Protein AF-A0A939YCA0-F1 (afdb_monomer_lite)

Foldseek 3Di:
DLDPDPVCEPVQADPVRQGLVLFDQDPVCLVVLCCQAAPFAWDADPAPVRTEFDADDCVVVVDSADGGGGGYLVQQLLLVLLVLQVVLCVPVPVSNVVSVVLVVVLSVLSSVCCRRHNHDPVSSCVNNVSSSVNSLVSLVSQLVVCPPPPCSVVSVVSSCVSNVSNVVVVVSHVCVVCVVVCCVPPVVVSVVVSVVVD

Structure (mmCIF, N/CA/C/O backbone):
data_AF-A0A939YCA0-F1
#
_entry.id   AF-A0A939YCA0-F1
#
loop_
_atom_site.group_PDB
_atom_site.id
_atom_site.type_symbol
_atom_site.label_atom_id
_atom_site.label_alt_id
_atom_site.label_comp_id
_atom_site.label_asym_id
_atom_site.label_entity_id
_atom_site.label_seq_id
_atom_site.pdbx_PDB_ins_code
_atom_site.Cartn_x
_atom_site.Cartn_y
_atom_site.Cartn_z
_atom_site.occupancy
_atom_site.B_iso_or_equiv
_atom_site.auth_seq_id
_atom_site.auth_comp_id
_atom_site.auth_asym_id
_atom_site.auth_atom_id
_atom_site.pdbx_PDB_model_num
ATOM 1 N N . VAL A 1 1 ? 11.805 -5.366 -40.279 1.00 58.19 1 VAL A N 1
ATOM 2 C CA . VAL A 1 1 ? 10.432 -4.974 -39.876 1.00 58.19 1 VAL A CA 1
ATOM 3 C C . VAL A 1 1 ? 10.263 -5.347 -38.407 1.00 58.19 1 VAL A C 1
ATOM 5 O O . VAL A 1 1 ? 10.667 -6.444 -38.053 1.00 58.19 1 VAL A O 1
ATOM 8 N N . ARG A 1 2 ? 9.803 -4.430 -37.540 1.00 62.88 2 ARG A N 1
ATOM 9 C CA . ARG A 1 2 ? 9.751 -4.631 -36.071 1.00 62.88 2 ARG A CA 1
ATOM 10 C C . ARG A 1 2 ? 8.576 -5.512 -35.609 1.00 62.88 2 ARG A C 1
ATOM 12 O O . ARG A 1 2 ? 8.641 -6.079 -34.526 1.00 62.88 2 ARG A O 1
ATOM 19 N N . PHE A 1 3 ? 7.539 -5.631 -36.437 1.00 63.47 3 PHE A N 1
ATOM 20 C CA . PHE A 1 3 ? 6.336 -6.432 -36.195 1.00 63.47 3 PHE A CA 1
ATOM 21 C C . PHE A 1 3 ? 6.156 -7.440 -37.339 1.00 63.47 3 PHE A C 1
ATOM 23 O O . PHE A 1 3 ? 6.446 -7.097 -38.486 1.00 63.47 3 PHE A O 1
ATOM 30 N N . GLY A 1 4 ? 5.715 -8.666 -37.039 1.00 71.62 4 GLY A N 1
ATOM 31 C CA . GLY A 1 4 ? 5.357 -9.656 -38.063 1.00 71.62 4 GLY A CA 1
ATOM 32 C C . GLY A 1 4 ? 4.007 -9.338 -38.713 1.00 71.62 4 GLY A C 1
ATOM 33 O O . GLY A 1 4 ? 3.807 -9.600 -39.896 1.00 71.62 4 GLY A O 1
ATOM 34 N N . SER A 1 5 ? 3.122 -8.694 -37.952 1.00 79.25 5 SER A N 1
ATOM 35 C CA . SER A 1 5 ? 1.790 -8.231 -38.333 1.00 79.25 5 SER A CA 1
ATOM 36 C C . SER A 1 5 ? 1.454 -6.897 -37.639 1.00 79.25 5 SER A C 1
ATOM 38 O O . SER A 1 5 ? 1.911 -6.668 -36.518 1.00 79.25 5 SER A O 1
ATOM 40 N N . PRO A 1 6 ? 0.620 -6.014 -38.227 1.00 73.62 6 PRO A N 1
ATOM 41 C CA . PRO A 1 6 ? 0.089 -4.831 -37.535 1.00 73.62 6 PRO A CA 1
ATOM 42 C C . PRO A 1 6 ? -0.668 -5.166 -36.240 1.00 73.62 6 PRO A C 1
ATOM 44 O O . PRO A 1 6 ? -0.749 -4.328 -35.346 1.00 73.62 6 PRO A O 1
ATOM 47 N N . PHE A 1 7 ? -1.194 -6.390 -36.126 1.00 75.81 7 PHE A N 1
ATOM 48 C CA . PHE A 1 7 ? -1.904 -6.875 -34.940 1.00 75.81 7 PHE A CA 1
ATOM 49 C C . PHE A 1 7 ? -0.970 -7.321 -33.799 1.00 75.81 7 PHE A C 1
ATOM 51 O O . PHE A 1 7 ? -1.426 -7.479 -32.672 1.00 75.81 7 PHE A O 1
ATOM 58 N N . ASP A 1 8 ? 0.334 -7.466 -34.053 1.00 70.94 8 ASP A N 1
ATOM 59 C CA . ASP A 1 8 ? 1.330 -7.830 -33.027 1.00 70.94 8 ASP A CA 1
ATOM 60 C C . ASP A 1 8 ? 1.692 -6.642 -32.119 1.00 70.94 8 ASP A C 1
ATOM 62 O O . ASP A 1 8 ? 2.360 -6.796 -31.084 1.00 70.94 8 ASP A O 1
ATOM 66 N N . PHE A 1 9 ? 1.286 -5.438 -32.532 1.00 71.75 9 PHE A N 1
ATOM 67 C CA . PHE A 1 9 ? 1.530 -4.193 -31.826 1.00 71.75 9 PHE A CA 1
ATOM 68 C C . PHE A 1 9 ? 0.734 -4.150 -30.519 1.00 71.75 9 PHE A C 1
ATOM 70 O O . PHE A 1 9 ? -0.492 -4.212 -30.517 1.00 71.75 9 PHE A O 1
ATOM 77 N N . GLY A 1 10 ? 1.438 -4.034 -29.393 1.00 65.38 10 GLY A N 1
ATOM 78 C CA . GLY A 1 10 ? 0.823 -3.924 -28.068 1.00 65.38 10 GLY A CA 1
ATOM 79 C C . GLY A 1 10 ? 0.392 -5.250 -27.432 1.00 65.38 10 GLY A C 1
ATOM 80 O O . GLY A 1 10 ? 0.210 -5.267 -26.221 1.00 65.38 10 GLY A O 1
ATOM 81 N N . ILE A 1 11 ? 0.298 -6.349 -28.195 1.00 65.31 11 ILE A N 1
ATOM 82 C CA . ILE A 1 11 ? 0.001 -7.699 -27.673 1.00 65.31 11 ILE A CA 1
ATOM 83 C C . ILE A 1 11 ? 1.288 -8.492 -27.429 1.00 65.31 11 ILE A C 1
ATOM 85 O O . ILE A 1 11 ? 1.504 -9.001 -26.336 1.00 65.31 11 ILE A O 1
ATOM 89 N N . THR A 1 12 ? 2.164 -8.583 -28.431 1.00 67.56 12 THR A N 1
ATOM 90 C CA . THR A 1 12 ? 3.425 -9.341 -28.328 1.00 67.56 12 THR A CA 1
ATOM 91 C C . THR A 1 12 ? 4.642 -8.432 -28.258 1.00 67.56 12 THR A C 1
ATOM 93 O O . THR A 1 12 ? 5.624 -8.762 -27.607 1.00 67.56 12 THR A O 1
ATOM 96 N N . ARG A 1 13 ? 4.603 -7.258 -28.898 1.00 67.12 13 ARG A N 1
ATOM 97 C CA . ARG A 1 13 ? 5.756 -6.352 -28.993 1.00 67.12 13 ARG A CA 1
ATOM 98 C C . ARG A 1 13 ? 5.359 -4.941 -28.574 1.00 67.12 13 ARG A C 1
ATOM 100 O O . ARG A 1 13 ? 4.421 -4.367 -29.129 1.00 67.12 13 ARG A O 1
ATOM 107 N N . GLN A 1 14 ? 6.095 -4.363 -27.628 1.00 67.00 14 GLN A N 1
ATOM 108 C CA . GLN A 1 14 ? 5.890 -2.986 -27.174 1.00 67.00 14 GLN A CA 1
ATOM 109 C C . GLN A 1 14 ? 6.801 -1.982 -27.903 1.00 67.00 14 GLN A C 1
ATOM 111 O O . GLN A 1 14 ? 7.853 -2.326 -28.453 1.00 67.00 14 GLN A O 1
ATOM 116 N N . LEU A 1 15 ? 6.425 -0.697 -27.847 1.00 65.94 15 LEU A N 1
ATOM 117 C CA . LEU A 1 15 ? 7.185 0.437 -28.402 1.00 65.94 15 LEU A CA 1
ATOM 118 C C . LEU A 1 15 ? 8.602 0.579 -27.821 1.00 65.94 15 LEU A C 1
ATOM 120 O O . LEU A 1 15 ? 9.466 1.163 -28.477 1.00 65.94 15 LEU A O 1
ATOM 124 N N . THR A 1 16 ? 8.863 -0.000 -26.652 1.00 59.31 16 THR A N 1
ATOM 125 C CA . THR A 1 16 ? 10.156 -0.011 -25.946 1.00 59.31 16 THR A CA 1
ATOM 126 C C . THR A 1 16 ? 11.091 -1.140 -26.395 1.00 59.31 16 THR A C 1
ATOM 128 O O . THR A 1 16 ? 12.237 -1.191 -25.973 1.00 59.31 16 THR A O 1
ATOM 131 N N . GLY A 1 17 ? 10.642 -2.035 -27.286 1.00 60.78 17 GLY A N 1
ATOM 132 C CA . GLY A 1 17 ? 11.433 -3.180 -27.767 1.00 60.78 17 GLY A CA 1
ATOM 133 C C . GLY A 1 17 ? 11.263 -4.431 -26.911 1.00 60.78 17 GLY A 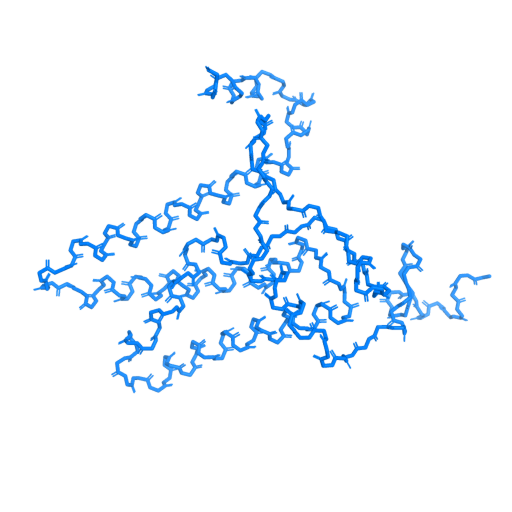C 1
ATOM 134 O O . GLY A 1 17 ? 11.806 -5.476 -27.257 1.00 60.78 17 GLY A O 1
ATOM 135 N N . TYR A 1 18 ? 10.460 -4.322 -25.855 1.00 68.50 18 TYR A N 1
ATOM 136 C CA . TYR A 1 18 ? 10.044 -5.411 -24.992 1.00 68.50 18 TYR A CA 1
ATOM 137 C C . TYR A 1 18 ? 9.122 -6.391 -25.731 1.00 68.50 18 TYR A C 1
ATOM 139 O O . TYR A 1 18 ? 8.103 -5.994 -26.308 1.00 68.50 18 TYR A O 1
ATOM 147 N N . ASP A 1 19 ? 9.502 -7.665 -25.726 1.00 68.00 19 ASP A N 1
ATOM 148 C CA . ASP A 1 19 ? 8.732 -8.788 -26.261 1.00 68.00 19 ASP A CA 1
ATOM 149 C C . ASP A 1 19 ? 8.022 -9.569 -25.149 1.00 68.00 19 ASP A C 1
ATOM 151 O O . ASP A 1 19 ? 8.634 -10.332 -24.401 1.00 68.00 19 ASP A O 1
ATOM 155 N N . MET A 1 20 ? 6.707 -9.404 -25.067 1.00 67.38 20 MET A N 1
ATOM 156 C CA . MET A 1 20 ? 5.871 -10.080 -24.075 1.00 67.38 20 MET A CA 1
ATOM 157 C C . MET A 1 20 ? 5.756 -11.586 -24.327 1.00 67.38 20 MET A C 1
ATOM 159 O O . MET A 1 20 ? 5.370 -12.315 -23.421 1.00 67.38 20 MET A O 1
ATOM 163 N N . SER A 1 21 ? 6.149 -12.079 -25.506 1.00 68.56 21 SER A N 1
ATOM 164 C CA . SER A 1 21 ? 6.090 -13.509 -25.845 1.00 68.56 21 SER A CA 1
ATOM 165 C C . SER A 1 21 ? 7.032 -14.368 -24.991 1.00 68.56 21 SER A C 1
ATOM 167 O O . SER A 1 21 ? 6.808 -15.566 -24.847 1.00 68.56 21 SER A O 1
ATOM 169 N N . TYR A 1 22 ? 8.077 -13.765 -24.413 1.00 72.38 22 TYR A N 1
ATOM 170 C CA . TYR A 1 22 ? 8.984 -14.429 -23.468 1.00 72.38 22 TYR A CA 1
ATOM 171 C C . TYR A 1 22 ? 8.527 -14.308 -22.007 1.00 72.38 22 TYR A C 1
ATOM 173 O O . TYR A 1 22 ? 9.206 -14.800 -21.107 1.00 72.38 22 TYR A O 1
ATOM 181 N N . CYS A 1 23 ? 7.403 -13.635 -21.751 1.00 75.19 23 CYS A N 1
ATOM 182 C CA . CYS A 1 23 ? 6.846 -13.483 -20.416 1.00 75.19 23 CYS A CA 1
ATOM 183 C C . CYS A 1 23 ? 5.779 -14.550 -20.176 1.00 75.19 23 CYS A C 1
ATOM 185 O O . CYS A 1 23 ? 4.911 -14.792 -21.010 1.00 75.19 23 CYS A O 1
ATOM 187 N N . GLY A 1 24 ? 5.839 -15.188 -19.013 1.00 81.25 24 GLY A N 1
ATOM 188 C CA . GLY A 1 24 ? 4.940 -16.274 -18.660 1.00 81.25 24 GLY A CA 1
ATOM 189 C C . GLY A 1 24 ? 4.859 -16.468 -17.155 1.00 81.25 24 GLY A C 1
ATOM 190 O O . GLY A 1 24 ? 5.688 -15.957 -16.393 1.00 81.25 24 GLY A O 1
ATOM 191 N N . TYR A 1 25 ? 3.835 -17.207 -16.737 1.00 86.19 25 TYR A N 1
ATOM 192 C CA . TYR A 1 25 ? 3.650 -17.581 -15.344 1.00 86.19 25 TYR A CA 1
ATOM 193 C C . TYR A 1 25 ? 4.685 -18.620 -14.936 1.00 86.19 25 TYR A C 1
ATOM 195 O O . TYR A 1 25 ? 4.680 -19.751 -15.417 1.00 86.19 25 TYR A O 1
ATOM 203 N N . GLU A 1 26 ? 5.545 -18.240 -14.001 1.00 87.44 26 GLU A N 1
ATOM 204 C CA . GLU A 1 26 ? 6.577 -19.116 -13.465 1.00 87.44 26 GLU A CA 1
ATOM 205 C C . GLU A 1 26 ? 6.515 -19.076 -11.943 1.00 87.44 26 GLU A C 1
ATOM 207 O O . GLU A 1 26 ? 6.653 -18.022 -11.325 1.00 87.44 26 GLU A O 1
ATOM 212 N N . LEU A 1 27 ? 6.304 -20.233 -11.315 1.00 88.25 27 LEU A N 1
ATOM 213 C CA . LEU A 1 27 ? 6.038 -20.301 -9.876 1.00 88.25 27 LEU A CA 1
ATOM 214 C C . LEU A 1 27 ? 7.198 -19.753 -9.028 1.00 88.25 27 LEU A C 1
ATOM 216 O O . LEU A 1 27 ? 6.967 -19.171 -7.971 1.00 88.25 27 LEU A O 1
ATOM 220 N N . TYR A 1 28 ? 8.442 -19.877 -9.502 1.00 87.50 28 TYR A N 1
ATOM 221 C CA . TYR A 1 28 ? 9.613 -19.355 -8.791 1.00 87.50 28 TYR A CA 1
ATOM 222 C C . TYR A 1 28 ? 9.593 -17.822 -8.651 1.00 87.50 28 TYR A C 1
ATOM 224 O O . TYR A 1 28 ? 10.234 -17.282 -7.750 1.00 87.50 28 TYR A O 1
ATOM 232 N N . LYS A 1 29 ? 8.830 -17.119 -9.500 1.00 87.88 29 LYS A N 1
ATOM 233 C CA . LYS A 1 29 ? 8.642 -15.664 -9.442 1.00 87.88 29 LYS A CA 1
ATOM 234 C C . LYS A 1 29 ? 7.680 -15.221 -8.344 1.00 87.88 29 LYS A C 1
ATOM 236 O O . LYS A 1 29 ? 7.603 -14.030 -8.062 1.00 87.88 29 LYS A O 1
ATOM 241 N N . PHE A 1 30 ? 6.985 -16.151 -7.688 1.00 91.44 30 PHE A N 1
ATOM 242 C CA . PHE A 1 30 ? 6.013 -15.824 -6.649 1.00 91.44 30 PHE A CA 1
ATOM 243 C C . PHE A 1 30 ? 6.636 -15.056 -5.476 1.00 91.44 30 PHE A C 1
ATOM 245 O O . PHE A 1 30 ? 6.161 -13.980 -5.126 1.00 91.44 30 PHE A O 1
ATOM 252 N N . PHE A 1 31 ? 7.725 -15.558 -4.888 1.00 91.75 31 PHE A N 1
ATOM 253 C CA . PHE A 1 31 ? 8.374 -14.872 -3.765 1.00 91.75 31 PHE A CA 1
ATOM 254 C C . PHE A 1 31 ? 8.999 -13.522 -4.154 1.00 91.75 31 PHE A C 1
ATOM 256 O O . PHE A 1 31 ? 8.763 -12.555 -3.429 1.00 91.75 31 PHE A O 1
ATOM 263 N N . PRO A 1 32 ? 9.717 -13.400 -5.290 1.00 90.38 32 PRO A N 1
ATOM 264 C CA . PRO A 1 32 ? 10.138 -12.102 -5.817 1.00 90.38 32 PRO A CA 1
ATOM 265 C C . PRO A 1 32 ? 8.975 -11.122 -5.999 1.00 90.38 32 PRO A C 1
ATOM 267 O O . PRO A 1 32 ? 9.083 -9.971 -5.577 1.00 90.38 32 PRO A O 1
ATOM 270 N N . ALA A 1 33 ? 7.841 -11.579 -6.541 1.00 92.06 33 ALA A N 1
ATOM 271 C CA . ALA A 1 33 ? 6.644 -10.757 -6.678 1.00 92.06 33 ALA A CA 1
ATOM 272 C C . ALA A 1 33 ? 6.154 -10.262 -5.314 1.00 92.06 33 ALA A C 1
ATOM 274 O O . ALA A 1 33 ? 5.942 -9.066 -5.133 1.00 92.06 33 ALA A O 1
ATOM 275 N N . MET A 1 34 ? 6.039 -11.155 -4.326 1.00 95.12 34 MET A N 1
ATOM 276 C CA . MET A 1 34 ? 5.599 -10.770 -2.983 1.00 95.12 34 MET A CA 1
ATOM 277 C C . MET A 1 34 ? 6.559 -9.775 -2.326 1.00 95.12 34 MET A C 1
ATOM 279 O O . MET A 1 34 ? 6.125 -8.811 -1.697 1.00 95.12 34 MET A O 1
ATOM 283 N N . PHE A 1 35 ? 7.866 -9.965 -2.503 1.00 93.25 35 PHE A N 1
ATOM 284 C CA . PHE A 1 35 ? 8.858 -9.034 -1.988 1.00 93.25 35 PHE A CA 1
ATOM 285 C C . PHE A 1 35 ? 8.710 -7.653 -2.632 1.00 93.25 35 PHE A C 1
ATOM 287 O O . PHE A 1 35 ? 8.522 -6.666 -1.922 1.00 93.25 35 PHE A O 1
ATOM 294 N N . HIS A 1 36 ? 8.724 -7.579 -3.963 1.00 91.88 36 HIS A N 1
ATOM 295 C CA . HIS A 1 36 ? 8.719 -6.302 -4.670 1.00 91.88 36 HIS A CA 1
ATOM 296 C C . HIS A 1 36 ? 7.395 -5.539 -4.553 1.00 91.88 36 HIS A C 1
ATOM 298 O O . HIS A 1 36 ? 7.416 -4.312 -4.480 1.00 91.88 36 HIS A O 1
ATOM 304 N N . TYR A 1 37 ? 6.261 -6.241 -4.478 1.00 94.06 37 TYR A N 1
ATOM 305 C CA . TYR A 1 37 ? 4.946 -5.606 -4.383 1.00 94.06 37 TYR A CA 1
ATOM 306 C C . TYR A 1 37 ? 4.487 -5.294 -2.958 1.00 94.06 37 TYR A C 1
ATOM 308 O O . TYR A 1 37 ? 3.724 -4.350 -2.761 1.00 94.06 37 TYR A O 1
ATOM 316 N N . PHE A 1 38 ? 4.944 -6.034 -1.943 1.00 96.12 38 PHE A N 1
ATOM 317 C CA . PHE A 1 38 ? 4.474 -5.832 -0.567 1.00 96.12 38 PHE A CA 1
ATOM 318 C C . PHE A 1 38 ? 5.558 -5.322 0.376 1.00 96.12 38 PHE A C 1
ATOM 320 O O . PHE A 1 38 ? 5.256 -4.478 1.212 1.00 96.12 38 PHE A O 1
ATOM 327 N N . VAL A 1 39 ? 6.801 -5.789 0.252 1.00 95.44 39 VAL A N 1
ATOM 328 C CA . VAL A 1 39 ? 7.843 -5.594 1.279 1.00 95.44 39 VAL A CA 1
ATOM 329 C C . VAL A 1 39 ? 8.889 -4.548 0.889 1.00 95.44 39 VAL A C 1
ATOM 331 O O . VAL A 1 39 ? 9.457 -3.916 1.774 1.00 95.44 39 VAL A O 1
ATOM 334 N N . GLN A 1 40 ? 9.141 -4.351 -0.408 1.00 93.44 40 GLN A N 1
ATOM 335 C CA . GLN A 1 40 ? 10.189 -3.471 -0.935 1.00 93.44 40 GLN A CA 1
ATOM 336 C C . GLN A 1 40 ? 10.213 -2.106 -0.227 1.00 93.44 40 GLN A C 1
ATOM 338 O O . GLN A 1 40 ? 9.233 -1.376 -0.323 1.00 93.44 40 GLN A O 1
ATOM 343 N N . PRO A 1 41 ? 11.294 -1.713 0.458 1.00 93.50 41 PRO A N 1
ATOM 344 C CA . PRO A 1 41 ? 11.331 -0.432 1.159 1.00 93.50 41 PRO A CA 1
ATOM 345 C C . PRO A 1 41 ? 11.382 0.757 0.188 1.00 93.50 41 PRO A C 1
ATOM 347 O O . PRO A 1 41 ? 11.719 0.598 -0.990 1.00 93.50 41 PRO A O 1
ATOM 350 N N . PHE A 1 42 ? 11.084 1.957 0.687 1.00 92.81 42 PHE A N 1
ATOM 351 C CA . PHE A 1 42 ? 11.470 3.196 0.006 1.00 92.81 42 PHE A CA 1
ATOM 352 C C . PHE A 1 42 ? 12.991 3.373 -0.014 1.00 92.81 42 PHE A C 1
ATOM 354 O O . PHE A 1 42 ? 13.711 2.796 0.806 1.00 92.81 42 PHE A O 1
ATOM 361 N N . SER A 1 43 ? 13.462 4.213 -0.929 1.00 90.69 43 SER A N 1
ATOM 362 C CA . SER A 1 43 ? 14.814 4.748 -0.887 1.00 90.69 43 SER A CA 1
ATOM 363 C C . SER A 1 43 ? 14.837 5.979 0.012 1.00 90.69 43 SER A C 1
ATOM 365 O O . SER A 1 43 ? 13.933 6.815 -0.040 1.00 90.69 43 SER A O 1
ATOM 367 N N . PHE A 1 44 ? 15.876 6.084 0.839 1.00 89.06 44 PHE A N 1
ATOM 368 C CA . PHE A 1 44 ? 16.098 7.231 1.709 1.00 89.06 44 PHE A CA 1
ATOM 369 C C . PHE A 1 44 ? 17.381 7.944 1.300 1.00 89.06 44 PHE A C 1
ATOM 371 O O . PHE A 1 44 ? 18.422 7.314 1.111 1.00 89.06 44 PHE A O 1
ATOM 378 N N . SER A 1 45 ? 17.312 9.266 1.194 1.00 85.88 45 SER A N 1
ATOM 379 C CA . SER A 1 45 ? 18.443 10.128 0.858 1.00 85.88 45 SER A CA 1
ATOM 380 C C . SER A 1 45 ? 18.586 11.239 1.892 1.00 85.88 45 SER A C 1
ATOM 382 O O . SER A 1 45 ? 17.605 11.682 2.480 1.00 85.88 45 SER A O 1
ATOM 384 N N . GLY A 1 46 ? 19.810 11.730 2.094 1.00 84.19 46 GLY A N 1
ATOM 385 C CA . GLY A 1 46 ? 20.065 12.937 2.893 1.00 84.19 46 GLY A CA 1
ATOM 386 C C . GLY A 1 46 ? 19.702 14.238 2.168 1.00 84.19 46 GLY A C 1
ATOM 387 O O . GLY A 1 46 ? 19.897 15.318 2.716 1.00 84.19 46 GLY A O 1
ATOM 388 N N . ILE A 1 47 ? 19.212 14.142 0.931 1.00 81.81 47 ILE A N 1
ATOM 389 C CA . ILE A 1 47 ? 18.840 15.272 0.082 1.00 81.81 47 ILE A CA 1
ATOM 390 C C . ILE A 1 47 ? 17.315 15.298 -0.031 1.00 81.81 47 ILE A C 1
ATOM 392 O O . ILE A 1 47 ? 16.699 14.277 -0.340 1.00 81.81 47 ILE A O 1
ATOM 396 N N . PHE A 1 48 ? 16.717 16.465 0.214 1.00 81.12 48 PHE A N 1
ATOM 397 C CA . PHE A 1 48 ? 15.284 16.707 0.028 1.00 81.12 48 PHE A CA 1
ATOM 398 C C . PHE A 1 48 ? 14.848 16.279 -1.394 1.00 81.12 48 PHE A C 1
ATOM 400 O O . PHE A 1 48 ? 15.529 16.668 -2.348 1.00 81.12 48 PHE A O 1
ATOM 407 N N . PRO A 1 49 ? 13.768 15.481 -1.571 1.00 83.56 49 PRO A N 1
ATOM 408 C CA . PRO A 1 49 ? 12.652 15.210 -0.647 1.00 83.56 49 PRO A CA 1
ATOM 409 C C . PRO A 1 49 ? 12.819 14.033 0.338 1.00 83.56 49 PRO A C 1
ATOM 411 O O . PRO A 1 49 ? 11.842 13.606 0.948 1.00 83.56 49 PRO A O 1
ATOM 414 N N . PHE A 1 50 ? 14.045 13.544 0.553 1.00 85.69 50 PHE A N 1
ATOM 415 C CA . PHE A 1 50 ? 14.453 12.515 1.530 1.00 85.69 50 PHE A CA 1
ATOM 416 C C . PHE A 1 50 ? 13.891 11.101 1.337 1.00 85.69 50 PHE A C 1
ATOM 418 O O . PHE A 1 50 ? 14.560 10.145 1.728 1.00 85.69 50 PHE A O 1
ATOM 425 N N . VAL A 1 51 ? 12.703 10.952 0.754 1.00 89.69 51 VAL A N 1
ATOM 426 C CA . VAL A 1 51 ? 12.042 9.675 0.464 1.00 89.69 51 VAL A CA 1
ATOM 427 C C . VAL A 1 51 ? 11.708 9.626 -1.016 1.00 89.69 51 VAL A C 1
ATOM 429 O O . VAL A 1 51 ? 11.045 10.525 -1.524 1.00 89.69 51 VAL A O 1
ATOM 432 N N . SER A 1 52 ? 12.118 8.553 -1.681 1.00 89.88 52 SER A N 1
ATOM 433 C CA . SER A 1 52 ? 11.788 8.300 -3.081 1.00 89.88 52 SER A CA 1
ATOM 434 C C . SER A 1 52 ? 11.482 6.818 -3.314 1.00 89.88 52 SER A C 1
ATOM 436 O O . SER A 1 52 ? 11.813 5.960 -2.481 1.00 89.88 52 SER A O 1
ATOM 438 N N . PRO A 1 53 ? 10.816 6.462 -4.424 1.00 89.94 53 PRO A N 1
ATOM 439 C CA . PRO A 1 53 ? 10.722 5.074 -4.846 1.00 89.94 53 PRO A CA 1
ATOM 440 C C . PRO A 1 53 ? 12.114 4.441 -4.972 1.00 89.94 53 PRO A C 1
ATOM 442 O O . PRO A 1 53 ? 13.078 5.084 -5.387 1.00 89.94 53 PRO A O 1
ATOM 445 N N . SER A 1 54 ? 12.220 3.161 -4.633 1.00 88.25 54 SER A N 1
ATOM 446 C CA . SER A 1 54 ? 13.468 2.421 -4.795 1.00 88.25 54 SER A CA 1
ATOM 447 C C . SER A 1 54 ? 13.707 2.107 -6.264 1.00 88.25 54 SER A C 1
ATOM 449 O O . SER A 1 54 ? 12.812 1.586 -6.935 1.00 88.25 54 SER A O 1
ATOM 451 N N . ASP A 1 55 ? 14.920 2.377 -6.747 1.00 81.19 55 ASP A N 1
ATOM 452 C CA . ASP A 1 55 ? 15.358 1.901 -8.055 1.00 81.19 55 ASP A CA 1
ATOM 453 C C . ASP A 1 55 ? 15.581 0.385 -7.999 1.00 81.19 55 ASP A C 1
ATOM 455 O O . ASP A 1 55 ? 16.237 -0.144 -7.095 1.00 81.19 55 ASP A O 1
ATOM 459 N N . LEU A 1 56 ? 14.976 -0.325 -8.945 1.00 72.69 56 LEU A N 1
ATOM 460 C CA . LEU A 1 56 ? 14.956 -1.776 -8.985 1.00 72.69 56 LEU A CA 1
ATOM 461 C C . LEU A 1 56 ? 15.684 -2.267 -10.224 1.00 72.69 56 LEU A C 1
ATOM 463 O O . LEU A 1 56 ? 15.206 -2.126 -11.349 1.00 72.69 56 LEU A O 1
ATOM 467 N N . SER A 1 57 ? 16.789 -2.972 -9.996 1.00 66.75 57 SER A N 1
ATOM 468 C CA . SER A 1 57 ? 17.391 -3.826 -11.012 1.00 66.75 57 SER A CA 1
ATOM 469 C C . SER A 1 57 ? 16.903 -5.261 -10.824 1.00 66.75 57 SER A C 1
ATOM 471 O O . SER A 1 57 ? 17.435 -6.012 -10.004 1.00 66.75 57 SER A O 1
ATOM 473 N N . LEU A 1 58 ? 15.909 -5.682 -11.619 1.00 65.38 58 LEU A N 1
ATOM 474 C CA . LEU A 1 58 ? 15.515 -7.098 -11.698 1.00 65.38 58 LEU A CA 1
ATOM 475 C C . LEU A 1 58 ? 16.553 -7.957 -12.448 1.00 65.38 58 LEU A C 1
ATOM 477 O O . LEU A 1 58 ? 16.356 -9.164 -12.608 1.00 65.38 58 LEU A O 1
ATOM 481 N N . GLY A 1 59 ? 17.690 -7.376 -12.854 1.00 59.78 59 GLY A N 1
ATOM 482 C CA . GLY A 1 59 ? 18.800 -8.092 -13.484 1.00 59.78 59 GLY A CA 1
ATOM 483 C C . GLY A 1 59 ? 19.325 -9.258 -12.639 1.00 59.78 59 GLY A C 1
ATOM 484 O O . GLY A 1 59 ? 19.750 -10.272 -13.194 1.00 59.78 59 GLY A O 1
ATOM 485 N N . ALA A 1 60 ? 19.201 -9.178 -11.308 1.00 56.06 60 ALA A N 1
ATOM 486 C CA . ALA A 1 60 ? 19.521 -10.277 -10.393 1.00 56.06 60 ALA A CA 1
ATOM 487 C C . ALA A 1 60 ? 18.656 -11.534 -10.626 1.00 56.06 60 ALA A C 1
ATOM 489 O O . ALA A 1 60 ? 19.137 -12.652 -10.458 1.00 56.06 60 ALA A O 1
ATOM 490 N N . TYR A 1 61 ? 17.412 -11.368 -11.085 1.00 58.81 61 TYR A N 1
ATOM 491 C CA . TYR A 1 61 ? 16.504 -12.469 -11.421 1.00 58.81 61 TYR A CA 1
ATOM 492 C C . TYR A 1 61 ? 16.663 -12.956 -12.864 1.00 58.81 61 TYR A C 1
ATOM 494 O O . TYR A 1 61 ? 15.884 -13.809 -13.296 1.00 58.81 61 TYR A O 1
ATOM 502 N N . ARG A 1 62 ? 17.615 -12.384 -13.630 1.00 58.38 62 ARG A N 1
ATOM 503 C CA . ARG A 1 62 ? 17.830 -12.618 -15.076 1.00 58.38 62 ARG A CA 1
ATOM 504 C C . ARG A 1 62 ? 16.531 -12.613 -15.888 1.00 58.38 62 ARG A C 1
ATOM 506 O O . ARG A 1 62 ? 16.425 -13.266 -16.922 1.00 58.38 62 ARG A O 1
ATOM 513 N N . SER A 1 63 ? 15.524 -11.916 -15.378 1.00 60.06 63 SER A N 1
ATOM 514 C CA . SER A 1 63 ? 14.182 -11.942 -15.925 1.00 60.06 63 SER A CA 1
ATOM 515 C C . SER A 1 63 ? 14.129 -10.909 -17.033 1.00 60.06 63 SER A C 1
ATOM 517 O O . SER A 1 63 ? 14.583 -9.784 -16.851 1.00 60.06 63 SER A O 1
ATOM 519 N N . TYR A 1 64 ? 13.565 -11.283 -18.178 1.00 55.41 64 TYR A N 1
ATOM 520 C CA . TYR A 1 64 ? 13.400 -10.398 -19.335 1.00 55.41 64 TYR A CA 1
ATOM 521 C C . TYR A 1 64 ? 12.446 -9.216 -19.056 1.00 55.41 64 TYR A C 1
ATOM 523 O O . TYR A 1 64 ? 12.193 -8.421 -19.945 1.00 55.41 64 TYR A O 1
ATOM 531 N N . GLN A 1 65 ? 11.918 -9.108 -17.833 1.00 63.31 65 GLN A N 1
ATOM 532 C CA . GLN A 1 65 ? 10.835 -8.229 -17.412 1.00 63.31 65 GLN A CA 1
ATOM 533 C C . GLN A 1 65 ? 11.269 -6.774 -17.231 1.00 63.31 65 GLN A C 1
ATOM 535 O O . GLN A 1 65 ? 12.394 -6.482 -16.830 1.00 63.31 65 GLN A O 1
ATOM 540 N N . TYR A 1 66 ? 10.338 -5.861 -17.494 1.00 62.38 66 TYR A N 1
ATOM 541 C CA . TYR A 1 66 ? 10.548 -4.428 -17.340 1.00 62.38 66 TYR A CA 1
ATOM 542 C C . TYR A 1 66 ? 10.603 -4.065 -15.847 1.00 62.38 66 TYR A C 1
ATOM 544 O O . TYR A 1 66 ? 9.640 -4.293 -15.113 1.00 62.38 66 TYR A O 1
ATOM 552 N N . SER A 1 67 ? 11.723 -3.515 -15.376 1.00 65.25 67 SER A N 1
ATOM 553 C CA . SER A 1 67 ? 11.842 -2.994 -14.012 1.00 65.25 67 SER A CA 1
ATOM 554 C C . SER A 1 67 ? 12.092 -1.499 -14.024 1.00 65.25 67 SER A C 1
ATOM 556 O O . SER A 1 67 ? 12.870 -0.989 -14.828 1.00 65.25 67 SER A O 1
ATOM 558 N N . TYR A 1 68 ? 11.406 -0.802 -13.129 1.00 72.38 68 TYR A N 1
ATOM 559 C CA . TYR A 1 68 ? 11.590 0.620 -12.887 1.00 72.38 68 TYR A CA 1
ATOM 560 C C . TYR A 1 68 ? 11.461 0.897 -11.386 1.00 72.38 68 TYR A C 1
ATOM 562 O O . TYR A 1 68 ? 11.328 -0.023 -10.577 1.00 72.38 68 TYR A O 1
ATOM 570 N N . LEU A 1 69 ? 11.456 2.175 -11.029 1.00 84.25 69 LEU A N 1
ATOM 571 C CA . LEU A 1 69 ? 11.154 2.672 -9.691 1.00 84.25 69 LEU A CA 1
ATOM 572 C C . LEU A 1 69 ? 9.885 2.017 -9.107 1.00 84.25 69 LEU A C 1
ATOM 574 O O . LEU A 1 69 ? 8.866 1.910 -9.798 1.00 84.25 69 LEU A O 1
ATOM 578 N N . SER A 1 70 ? 9.942 1.580 -7.843 1.00 88.88 70 SER A N 1
ATOM 579 C CA . SER A 1 70 ? 8.788 1.030 -7.109 1.00 88.88 70 SER A CA 1
ATOM 580 C C . SER A 1 70 ? 8.993 1.022 -5.583 1.00 88.88 70 SER A C 1
ATOM 582 O O . SER A 1 70 ? 10.039 1.417 -5.072 1.00 88.88 70 SER A O 1
ATOM 584 N N . TYR A 1 71 ? 7.981 0.570 -4.845 1.00 93.12 71 TYR A N 1
ATOM 585 C CA . TYR A 1 71 ? 7.954 0.418 -3.388 1.00 93.12 71 TYR A CA 1
ATOM 586 C C . TYR A 1 71 ? 6.871 -0.588 -2.987 1.00 93.12 71 TYR A C 1
ATOM 588 O O . TYR A 1 71 ? 5.917 -0.784 -3.718 1.00 93.12 71 TYR A O 1
ATOM 596 N N . GLY A 1 72 ? 6.973 -1.207 -1.819 1.00 94.75 72 GLY A N 1
ATOM 597 C CA . GLY A 1 72 ? 6.025 -2.212 -1.347 1.00 94.75 72 GLY A CA 1
ATOM 598 C C . GLY A 1 72 ? 4.809 -1.607 -0.647 1.00 94.75 72 GLY A C 1
ATOM 599 O O . GLY A 1 72 ? 4.923 -0.609 0.069 1.00 94.75 72 GLY A O 1
ATOM 600 N N . ALA A 1 73 ? 3.649 -2.249 -0.779 1.00 96.69 73 ALA A N 1
ATOM 601 C CA . ALA A 1 73 ? 2.407 -1.796 -0.155 1.00 96.69 73 ALA A CA 1
ATOM 602 C C . ALA A 1 73 ? 2.482 -1.677 1.382 1.00 96.69 73 ALA A C 1
ATOM 604 O O . ALA A 1 73 ? 1.840 -0.805 1.964 1.00 96.69 73 ALA A O 1
ATOM 605 N N . LEU A 1 74 ? 3.290 -2.500 2.062 1.00 96.50 74 LEU A N 1
ATOM 606 C CA . LEU A 1 74 ? 3.411 -2.468 3.525 1.00 96.50 74 LEU A CA 1
ATOM 607 C C . LEU A 1 74 ? 4.138 -1.231 4.061 1.00 96.50 74 LEU A C 1
ATOM 609 O O . LEU A 1 74 ? 4.087 -0.998 5.268 1.00 96.50 74 LEU A O 1
ATOM 613 N N . ASN A 1 75 ? 4.757 -0.418 3.200 1.00 95.75 75 ASN A N 1
ATOM 614 C CA . ASN A 1 75 ? 5.292 0.878 3.615 1.00 95.75 75 ASN A CA 1
ATOM 615 C C . ASN A 1 75 ? 4.189 1.894 3.953 1.00 95.75 75 ASN A C 1
ATOM 617 O O . ASN A 1 75 ? 4.488 2.931 4.535 1.00 95.75 75 ASN A O 1
ATOM 621 N N . PHE A 1 76 ? 2.927 1.610 3.614 1.00 96.75 76 PHE A N 1
ATOM 622 C CA . PHE A 1 76 ? 1.776 2.449 3.939 1.00 96.75 76 PHE A CA 1
ATOM 623 C C . PHE A 1 76 ? 1.039 1.868 5.152 1.00 96.75 76 PHE A C 1
ATOM 625 O O . PHE A 1 76 ? 0.349 0.854 5.018 1.00 96.75 76 PHE A O 1
ATOM 632 N N . PRO A 1 77 ? 1.129 2.489 6.343 1.00 96.94 77 PRO A N 1
ATOM 633 C CA . PRO A 1 77 ? 0.594 1.896 7.570 1.00 96.94 77 PRO A CA 1
ATOM 634 C C . PRO A 1 77 ? -0.917 1.619 7.555 1.00 96.94 77 PRO A C 1
ATOM 636 O O . PRO A 1 77 ? -1.384 0.743 8.277 1.00 96.94 77 PRO A O 1
ATOM 639 N N . ALA A 1 78 ? -1.705 2.307 6.722 1.00 96.62 78 ALA A N 1
ATOM 640 C CA . ALA A 1 78 ? -3.124 1.994 6.540 1.00 96.62 78 ALA A CA 1
ATOM 641 C C . ALA A 1 78 ? -3.343 0.551 6.053 1.00 96.62 78 ALA A C 1
ATOM 643 O O . ALA A 1 78 ? -4.302 -0.092 6.478 1.00 96.62 78 ALA A O 1
ATOM 644 N N . VAL A 1 79 ? -2.427 0.005 5.240 1.00 97.12 79 VAL A N 1
ATOM 645 C CA . VAL A 1 79 ? -2.467 -1.390 4.766 1.00 97.12 79 VAL A CA 1
ATOM 646 C C . VAL A 1 79 ? -2.374 -2.378 5.929 1.00 97.12 79 VAL A C 1
ATOM 648 O O . VAL A 1 79 ? -2.947 -3.463 5.859 1.00 97.12 79 VAL A O 1
ATOM 651 N N . TRP A 1 80 ? -1.740 -2.012 7.048 1.00 96.00 80 TRP A N 1
ATOM 652 C CA . TRP A 1 80 ? -1.615 -2.904 8.205 1.00 96.00 80 TRP A CA 1
ATOM 653 C C . TRP A 1 80 ? -2.966 -3.238 8.846 1.00 96.00 80 TRP A C 1
ATOM 655 O O . TRP A 1 80 ? -3.088 -4.263 9.518 1.00 96.00 80 TRP A O 1
ATOM 665 N N . GLY A 1 81 ? -4.007 -2.440 8.577 1.00 93.81 81 GLY A N 1
ATOM 666 C CA . GLY A 1 81 ? -5.382 -2.771 8.940 1.00 93.81 81 GLY A CA 1
ATOM 667 C C . GLY A 1 81 ? -5.823 -4.143 8.425 1.00 93.81 81 GLY A C 1
ATOM 668 O O . GLY A 1 81 ? -6.568 -4.837 9.109 1.00 93.81 81 GLY A O 1
ATOM 669 N N . VAL A 1 82 ? -5.290 -4.600 7.287 1.00 92.31 82 VAL A N 1
ATOM 670 C CA . VAL A 1 82 ? -5.558 -5.937 6.732 1.00 92.31 82 VAL A CA 1
ATOM 671 C C . VAL A 1 82 ? -5.238 -7.051 7.738 1.00 92.31 82 VAL A C 1
ATOM 673 O O . VAL A 1 82 ? -5.990 -8.022 7.838 1.00 92.31 82 VAL A O 1
ATOM 676 N N . PHE A 1 83 ? -4.191 -6.901 8.555 1.00 91.38 83 PHE A N 1
ATOM 677 C CA . PHE A 1 83 ? -3.827 -7.898 9.571 1.00 91.38 83 PHE A CA 1
ATOM 678 C C . PHE A 1 83 ? -4.831 -7.969 10.731 1.00 91.38 83 PHE A C 1
ATOM 680 O O . PHE A 1 83 ? -4.954 -9.004 11.385 1.00 91.38 83 PHE A O 1
ATOM 687 N N . ALA A 1 84 ? -5.606 -6.906 10.959 1.00 88.38 84 ALA A N 1
ATOM 688 C CA . ALA A 1 84 ? -6.678 -6.878 11.948 1.00 88.38 84 ALA A CA 1
ATOM 689 C C . ALA A 1 84 ? -8.025 -7.392 11.400 1.00 88.38 84 ALA A C 1
ATOM 691 O O . ALA A 1 84 ? -8.989 -7.497 12.158 1.00 88.38 84 ALA A O 1
ATOM 692 N N . ALA A 1 85 ? -8.126 -7.758 10.116 1.00 83.94 85 ALA A N 1
ATOM 693 C CA . ALA A 1 85 ? -9.406 -8.106 9.492 1.00 83.94 85 ALA A CA 1
ATOM 694 C C . ALA A 1 85 ? -10.073 -9.339 10.128 1.00 83.94 85 ALA A C 1
ATOM 696 O O . ALA A 1 85 ? -11.278 -9.342 10.380 1.00 83.94 85 ALA A O 1
ATOM 697 N N . LEU A 1 86 ? -9.298 -10.381 10.446 1.00 81.94 86 LEU A N 1
ATOM 698 C CA . LEU A 1 86 ? -9.827 -11.617 11.035 1.00 81.94 86 LEU A CA 1
ATOM 699 C C . LEU A 1 86 ? -10.515 -11.400 12.396 1.00 81.94 86 LEU A C 1
ATOM 701 O O . LEU A 1 86 ? -11.699 -11.739 12.493 1.00 81.94 86 LEU A O 1
ATOM 705 N N . PRO A 1 87 ? -9.868 -10.809 13.424 1.00 79.75 87 PRO A N 1
ATOM 706 C CA . PRO A 1 87 ? -10.531 -10.561 14.706 1.00 79.75 87 PRO A CA 1
ATOM 707 C C . PRO A 1 87 ? -11.698 -9.569 14.582 1.00 79.75 87 PRO A C 1
ATOM 709 O O . PRO A 1 87 ? -12.683 -9.668 15.315 1.00 79.75 87 PRO A O 1
ATOM 712 N N . VAL A 1 88 ? -11.625 -8.641 13.626 1.00 83.12 88 VAL A N 1
ATOM 713 C CA . VAL A 1 88 ? -12.651 -7.619 13.404 1.00 83.12 88 VAL A CA 1
ATOM 714 C C . VAL A 1 88 ? -13.907 -8.176 12.729 1.00 83.12 88 VAL A C 1
ATOM 716 O O . VAL A 1 88 ? -14.999 -7.689 12.992 1.00 83.12 88 VAL A O 1
ATOM 719 N N . THR A 1 89 ? -13.822 -9.229 11.915 1.00 82.12 89 THR A N 1
ATOM 720 C CA . THR A 1 89 ? -15.023 -9.796 11.261 1.00 82.12 89 THR A CA 1
ATOM 721 C C . THR A 1 89 ? -15.988 -10.481 12.227 1.00 82.12 89 THR A C 1
ATOM 723 O O . THR A 1 89 ? -17.171 -10.592 11.918 1.00 82.12 89 THR A O 1
ATOM 726 N N . GLY A 1 90 ? -15.529 -10.913 13.409 1.00 74.88 90 GLY A N 1
ATOM 727 C CA . GLY A 1 90 ? -16.393 -11.443 14.473 1.00 74.88 90 GLY A CA 1
ATOM 728 C C . GLY A 1 90 ? -17.319 -12.594 14.056 1.00 74.88 90 GLY A C 1
ATOM 729 O O . GLY A 1 90 ? -18.392 -12.730 14.629 1.00 74.88 90 GLY A O 1
ATOM 730 N N . GLY A 1 91 ? -16.939 -13.380 13.044 1.00 77.62 91 GLY A N 1
ATOM 731 C CA . GLY A 1 91 ? -17.741 -14.496 12.526 1.00 77.62 91 GLY A CA 1
ATOM 732 C C . GLY A 1 91 ? -18.670 -14.157 11.354 1.00 77.62 91 GLY A C 1
ATOM 733 O O . GLY A 1 91 ? -19.258 -15.076 10.783 1.00 77.62 91 GLY A O 1
ATOM 734 N N . ASP A 1 92 ? -18.763 -12.889 10.938 1.00 89.44 92 ASP A N 1
ATOM 735 C CA . ASP A 1 92 ? -19.484 -12.490 9.725 1.00 89.44 92 ASP A CA 1
ATOM 736 C C . ASP A 1 92 ? -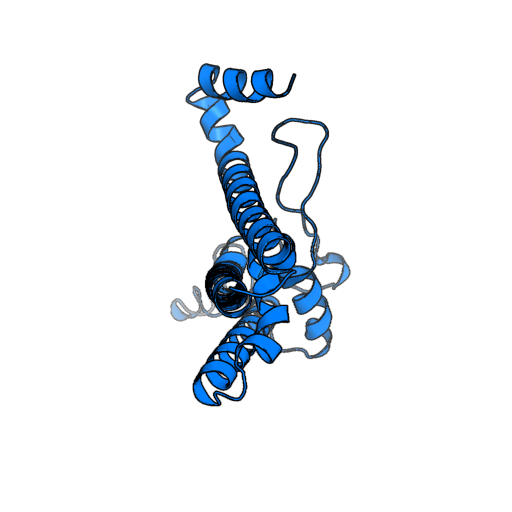18.784 -13.070 8.487 1.00 89.44 92 ASP A C 1
ATOM 738 O O . ASP A 1 92 ? -17.706 -12.625 8.074 1.00 89.44 92 ASP A O 1
ATOM 742 N N . ARG A 1 93 ? -19.401 -14.108 7.911 1.00 89.00 93 ARG A N 1
ATOM 743 C CA . ARG A 1 93 ? -18.855 -14.848 6.768 1.00 89.00 93 ARG A CA 1
ATOM 744 C C . ARG A 1 93 ? -18.734 -13.979 5.523 1.00 89.00 93 ARG A C 1
ATOM 746 O O . ARG A 1 93 ? -17.796 -14.187 4.761 1.00 89.00 93 ARG A O 1
ATOM 753 N N . VAL A 1 94 ? -19.643 -13.023 5.328 1.00 90.62 94 VAL A N 1
ATOM 754 C CA . VAL A 1 94 ? -19.641 -12.160 4.143 1.00 90.62 94 VAL A CA 1
ATOM 755 C C . VAL A 1 94 ? -18.499 -11.165 4.256 1.00 90.62 94 VAL A C 1
ATOM 757 O O . VAL A 1 94 ? -17.644 -11.139 3.379 1.00 90.62 94 VAL A O 1
ATOM 760 N N . LYS A 1 95 ? -18.394 -10.438 5.377 1.00 88.44 95 LYS A N 1
ATOM 761 C CA . LYS A 1 95 ? -17.272 -9.507 5.604 1.00 88.44 95 LYS A CA 1
ATOM 762 C C . LYS A 1 95 ? -15.926 -10.218 5.517 1.00 88.44 95 LYS A C 1
ATOM 764 O O . LYS A 1 95 ? -15.003 -9.732 4.868 1.00 88.44 95 LYS A O 1
ATOM 769 N N . ARG A 1 96 ? -15.817 -11.392 6.147 1.00 89.19 96 ARG A N 1
ATOM 770 C CA . ARG A 1 96 ? -14.599 -12.205 6.103 1.00 89.19 96 ARG A CA 1
ATOM 771 C C . ARG A 1 96 ? -14.273 -12.656 4.681 1.00 89.19 96 ARG A C 1
ATOM 773 O O . ARG A 1 96 ? -13.115 -12.567 4.287 1.00 89.19 96 ARG A O 1
ATOM 780 N N . GLY A 1 97 ? -15.276 -13.104 3.927 1.00 90.50 97 GLY A N 1
ATOM 781 C CA . GLY A 1 97 ? -15.142 -13.459 2.518 1.00 90.50 97 GLY A CA 1
ATOM 782 C C . GLY A 1 97 ? -14.614 -12.291 1.691 1.00 90.50 97 GLY A C 1
ATOM 783 O O . GLY A 1 97 ? -13.605 -12.454 1.017 1.00 90.50 97 GLY A O 1
ATOM 784 N N . THR A 1 98 ? -15.214 -11.106 1.835 1.00 89.69 98 THR A N 1
ATOM 785 C CA . THR A 1 98 ? -14.811 -9.884 1.124 1.00 89.69 98 THR A CA 1
ATOM 786 C C . THR A 1 98 ? -13.359 -9.493 1.406 1.00 89.69 98 THR A C 1
ATOM 788 O O . THR A 1 98 ? -12.610 -9.189 0.478 1.00 89.69 98 THR A O 1
ATOM 791 N N . TYR A 1 99 ? -12.923 -9.526 2.670 1.00 90.12 99 TYR A N 1
ATOM 792 C CA . TYR A 1 99 ? -11.536 -9.193 3.011 1.00 90.12 99 TYR A CA 1
ATOM 793 C C . TYR A 1 99 ? -10.544 -10.215 2.464 1.00 90.12 99 TYR A C 1
ATOM 795 O O . TYR A 1 99 ? -9.535 -9.833 1.874 1.00 90.12 99 TYR A O 1
ATOM 803 N N . ILE A 1 100 ? -10.840 -11.509 2.619 1.00 90.31 100 ILE A N 1
ATOM 804 C CA . ILE A 1 100 ? -9.986 -12.573 2.085 1.00 90.31 100 ILE A CA 1
ATOM 805 C C . ILE A 1 100 ? -9.905 -12.462 0.561 1.00 90.31 100 ILE A C 1
ATOM 807 O O . ILE A 1 100 ? -8.809 -12.546 0.017 1.00 90.31 100 ILE A O 1
ATOM 811 N N . SER A 1 101 ? -11.024 -12.214 -0.127 1.00 92.56 101 SER A N 1
ATOM 812 C CA . SER A 1 101 ? -11.029 -12.056 -1.582 1.00 92.56 101 SER A CA 1
ATOM 813 C C . SER A 1 101 ? -10.259 -10.821 -2.038 1.00 92.56 101 SER A C 1
ATOM 815 O O . SER A 1 101 ? -9.567 -10.898 -3.043 1.00 92.56 101 SER A O 1
ATOM 817 N N . ALA A 1 102 ? -10.324 -9.706 -1.303 1.00 92.12 102 ALA A N 1
ATOM 818 C CA . ALA A 1 102 ? -9.579 -8.497 -1.651 1.00 92.12 102 ALA A CA 1
ATOM 819 C C . ALA A 1 102 ? -8.061 -8.706 -1.526 1.00 92.12 102 ALA A C 1
ATOM 821 O O . ALA A 1 102 ? -7.311 -8.351 -2.431 1.00 92.12 102 ALA A O 1
ATOM 822 N N . VAL A 1 103 ? -7.607 -9.344 -0.440 1.00 93.06 103 VAL A N 1
ATOM 823 C CA . VAL A 1 103 ? -6.186 -9.681 -0.255 1.00 93.06 103 VAL A CA 1
ATOM 824 C C . VAL A 1 103 ? -5.731 -10.715 -1.283 1.00 93.06 103 VAL A C 1
ATOM 826 O O . VAL A 1 103 ? -4.667 -10.560 -1.874 1.00 93.06 103 VAL A O 1
ATOM 829 N N . ALA A 1 104 ? -6.539 -11.747 -1.539 1.00 94.69 104 ALA A N 1
ATOM 830 C CA . ALA A 1 104 ? -6.234 -12.755 -2.549 1.00 94.69 104 ALA A CA 1
ATOM 831 C C . ALA A 1 104 ? -6.145 -12.145 -3.956 1.00 94.69 104 ALA A C 1
ATOM 833 O O . ALA A 1 104 ? -5.228 -12.481 -4.701 1.00 94.69 104 ALA A O 1
ATOM 834 N N . ALA A 1 105 ? -7.042 -11.215 -4.297 1.00 95.56 105 ALA A N 1
ATOM 835 C CA . ALA A 1 105 ? -6.992 -10.477 -5.553 1.00 95.56 105 ALA A CA 1
ATOM 836 C C . ALA A 1 105 ? -5.716 -9.633 -5.651 1.00 95.56 105 ALA A C 1
ATOM 838 O O . ALA A 1 105 ? -5.028 -9.712 -6.661 1.00 95.56 105 ALA A O 1
ATOM 839 N N . ALA A 1 106 ? -5.341 -8.906 -4.594 1.00 95.88 106 ALA A N 1
ATOM 840 C CA . ALA A 1 106 ? -4.099 -8.134 -4.564 1.00 95.88 106 ALA A CA 1
ATOM 841 C C . ALA A 1 106 ? -2.850 -9.016 -4.762 1.00 95.88 106 ALA A C 1
ATOM 843 O O . ALA A 1 106 ? -1.962 -8.667 -5.533 1.00 95.88 106 ALA A O 1
ATOM 844 N N . VAL A 1 107 ? -2.795 -10.185 -4.113 1.00 96.31 107 VAL A N 1
ATOM 845 C CA . VAL A 1 107 ? -1.707 -11.165 -4.290 1.00 96.31 107 VAL A CA 1
ATOM 846 C C . VAL A 1 107 ? -1.680 -11.716 -5.718 1.00 96.31 107 VAL A C 1
ATOM 848 O O . VAL A 1 107 ? -0.609 -11.852 -6.309 1.00 96.31 107 VAL A O 1
ATOM 851 N N . PHE A 1 108 ? -2.847 -12.021 -6.285 1.00 95.88 108 PHE A N 1
ATOM 852 C CA . PHE A 1 108 ? -2.963 -12.533 -7.648 1.00 95.88 108 PHE A CA 1
ATOM 853 C C . PHE A 1 108 ? -2.545 -11.497 -8.700 1.00 95.88 108 PHE A C 1
ATOM 855 O O . PHE A 1 108 ? -1.813 -11.837 -9.632 1.00 95.88 108 PHE A O 1
ATOM 862 N N . VAL A 1 109 ? -2.966 -10.241 -8.530 1.00 95.62 109 VAL A N 1
ATOM 863 C CA . VAL A 1 109 ? -2.562 -9.114 -9.382 1.00 95.62 109 VAL A CA 1
ATOM 864 C C . VAL A 1 109 ? -1.055 -8.898 -9.274 1.00 95.62 109 VAL A C 1
ATOM 866 O O . VAL A 1 109 ? -0.384 -8.949 -10.293 1.00 95.62 109 VAL A O 1
ATOM 869 N N . ALA A 1 110 ? -0.491 -8.833 -8.062 1.00 94.81 110 ALA A N 1
ATOM 870 C CA . ALA A 1 110 ? 0.957 -8.703 -7.860 1.00 94.81 110 ALA A CA 1
ATOM 871 C C . ALA A 1 110 ? 1.764 -9.806 -8.561 1.00 94.81 110 ALA A C 1
ATOM 873 O O . ALA A 1 110 ? 2.784 -9.539 -9.193 1.00 94.81 110 ALA A O 1
ATOM 874 N N . PHE A 1 111 ? 1.311 -11.059 -8.467 1.00 94.00 111 PHE A N 1
ATOM 875 C CA . PHE A 1 111 ? 1.967 -12.170 -9.150 1.00 94.00 111 PHE A CA 1
ATOM 876 C C . PHE A 1 111 ? 1.843 -12.068 -10.675 1.00 94.00 111 PHE A C 1
ATOM 878 O O . PHE A 1 111 ? 2.809 -12.342 -11.390 1.00 94.00 111 PHE A O 1
ATOM 885 N N . THR A 1 112 ? 0.676 -11.661 -11.173 1.00 92.00 112 THR A N 1
ATOM 886 C CA . THR A 1 112 ? 0.417 -11.492 -12.607 1.00 92.00 112 THR A CA 1
ATOM 887 C C . THR A 1 112 ? 1.240 -10.354 -13.191 1.00 92.00 112 THR A C 1
ATOM 889 O O . THR A 1 112 ? 1.927 -10.561 -14.192 1.00 92.00 112 THR A O 1
ATOM 892 N N . ASP A 1 113 ? 1.241 -9.195 -12.538 1.00 90.75 113 ASP A N 1
ATOM 893 C CA . ASP A 1 113 ? 2.024 -8.041 -12.956 1.00 90.75 113 ASP A CA 1
ATOM 894 C C . ASP A 1 113 ? 3.503 -8.393 -12.963 1.00 90.75 113 ASP A C 1
ATOM 896 O O . ASP A 1 113 ? 4.159 -8.211 -13.984 1.00 90.75 113 ASP A O 1
ATOM 900 N N . PHE A 1 114 ? 4.007 -9.028 -11.900 1.00 89.31 114 PHE A N 1
ATOM 901 C CA . PHE A 1 114 ? 5.395 -9.468 -11.869 1.00 89.31 114 PHE A CA 1
ATOM 902 C C . PHE A 1 114 ? 5.713 -10.436 -13.012 1.00 89.31 114 PHE A C 1
ATOM 904 O O . PHE A 1 114 ? 6.753 -10.298 -13.640 1.00 89.31 114 PHE A O 1
ATOM 911 N N . CYS A 1 115 ? 4.847 -11.409 -13.319 1.00 87.12 115 CYS A N 1
ATOM 912 C CA . CYS A 1 115 ? 5.096 -12.399 -14.373 1.00 87.12 115 CYS A CA 1
ATOM 913 C C . CYS A 1 115 ? 5.060 -11.810 -15.791 1.00 87.12 115 CYS A C 1
ATOM 915 O O . CYS A 1 115 ? 5.881 -12.198 -16.627 1.00 87.12 115 CYS A O 1
ATOM 917 N N . LEU A 1 116 ? 4.134 -10.891 -16.064 1.00 84.69 116 LEU A N 1
ATOM 918 C CA . LEU A 1 116 ? 3.845 -10.417 -17.420 1.00 84.69 116 LEU A CA 1
ATOM 919 C C . LEU A 1 116 ? 4.412 -9.017 -17.700 1.00 84.69 116 LEU A C 1
ATOM 921 O O . LEU A 1 116 ? 4.953 -8.765 -18.779 1.00 84.69 116 LEU A O 1
ATOM 925 N N . GLY A 1 117 ? 4.307 -8.114 -16.726 1.00 78.75 117 GLY A N 1
ATOM 926 C CA . GLY A 1 117 ? 4.668 -6.700 -16.839 1.00 78.75 117 GLY A CA 1
ATOM 927 C C . GLY A 1 117 ? 5.943 -6.286 -16.098 1.00 78.75 117 GLY A C 1
ATOM 928 O O . GLY A 1 117 ? 6.506 -5.247 -16.435 1.00 78.75 117 GLY A O 1
ATOM 929 N N . GLY A 1 118 ? 6.412 -7.077 -15.130 1.00 86.06 118 GLY A N 1
ATOM 930 C CA . GLY A 1 118 ? 7.525 -6.738 -14.243 1.00 86.06 118 GLY A CA 1
ATOM 931 C C . GLY A 1 118 ? 7.085 -5.902 -13.040 1.00 86.06 118 GLY A C 1
ATOM 932 O O . GLY A 1 118 ? 6.028 -6.155 -12.476 1.00 86.06 118 GLY A O 1
ATOM 933 N N . VAL A 1 119 ? 7.895 -4.931 -12.609 1.00 86.81 119 VAL A N 1
ATOM 934 C CA . VAL A 1 119 ? 7.609 -4.106 -11.418 1.00 86.81 119 VAL A CA 1
ATOM 935 C C . VAL A 1 119 ? 7.665 -2.628 -11.784 1.00 86.81 119 VAL A C 1
ATOM 937 O O . VAL A 1 119 ? 8.669 -2.152 -12.315 1.00 86.81 119 VAL A O 1
ATOM 940 N N . HIS A 1 120 ? 6.586 -1.901 -11.485 1.00 86.44 120 HIS A N 1
ATOM 941 C CA . HIS A 1 120 ? 6.446 -0.489 -11.834 1.00 86.44 120 HIS A CA 1
ATOM 942 C C . HIS A 1 120 ? 5.486 0.246 -10.884 1.00 86.44 120 HIS A C 1
ATOM 944 O O . HIS A 1 120 ? 4.474 -0.318 -10.464 1.00 86.44 120 HIS A O 1
ATOM 950 N N . LEU A 1 121 ? 5.737 1.539 -10.638 1.00 86.69 121 LEU A N 1
ATOM 951 C CA . LEU A 1 121 ? 4.869 2.445 -9.859 1.00 86.69 121 LEU A CA 1
ATOM 952 C C . LEU A 1 121 ? 3.390 2.401 -10.266 1.00 86.69 121 LEU A C 1
ATOM 954 O O . LEU A 1 121 ? 2.500 2.464 -9.427 1.00 86.69 121 LEU A O 1
ATOM 958 N N . ARG A 1 122 ? 3.122 2.286 -11.567 1.00 87.94 122 ARG A N 1
ATOM 959 C CA . ARG A 1 122 ? 1.750 2.215 -12.096 1.00 87.94 122 ARG A CA 1
ATOM 960 C C . ARG A 1 122 ? 1.010 0.973 -11.599 1.00 87.94 122 ARG A C 1
ATOM 962 O O . ARG A 1 122 ? -0.084 1.112 -11.073 1.00 87.94 122 ARG A O 1
ATOM 969 N N . TYR A 1 123 ? 1.631 -0.198 -11.728 1.00 89.94 123 TYR A N 1
ATOM 970 C CA . TYR A 1 123 ? 1.062 -1.471 -11.274 1.00 89.94 123 TYR A CA 1
ATOM 971 C C . TYR A 1 123 ? 0.905 -1.498 -9.751 1.00 89.94 123 TYR A C 1
ATOM 973 O O . TYR A 1 123 ? -0.019 -2.098 -9.215 1.00 89.94 123 TYR A O 1
ATOM 981 N N . MET A 1 124 ? 1.763 -0.765 -9.031 1.00 90.69 124 MET A N 1
ATOM 982 C CA . MET A 1 124 ? 1.582 -0.571 -7.595 1.00 90.69 124 MET A CA 1
ATOM 983 C C . MET A 1 124 ? 0.237 0.081 -7.261 1.00 90.69 124 MET A C 1
ATOM 985 O O . MET A 1 124 ? -0.360 -0.263 -6.246 1.00 90.69 124 MET A O 1
ATOM 989 N N . GLY A 1 125 ? -0.275 0.979 -8.108 1.00 89.75 125 GLY A N 1
ATOM 990 C CA . GLY A 1 125 ? -1.583 1.610 -7.922 1.00 89.75 125 GLY A CA 1
ATOM 991 C C . GLY A 1 125 ? -2.742 0.609 -7.899 1.00 89.75 125 GLY A C 1
ATOM 992 O O . GLY A 1 125 ? -3.649 0.754 -7.077 1.00 89.75 125 GLY A O 1
ATOM 993 N N . ASP A 1 126 ? -2.666 -0.441 -8.720 1.00 91.19 126 ASP A N 1
ATOM 994 C CA . ASP A 1 126 ? -3.699 -1.479 -8.840 1.00 91.19 126 ASP A CA 1
ATOM 995 C C . ASP A 1 126 ? -3.819 -2.338 -7.567 1.00 91.19 126 ASP A C 1
ATOM 997 O O . ASP A 1 126 ? -4.863 -2.930 -7.292 1.00 91.19 126 ASP A O 1
ATOM 1001 N N . ILE A 1 127 ? -2.765 -2.361 -6.749 1.00 94.19 127 ILE A N 1
ATOM 1002 C CA . ILE A 1 127 ? -2.673 -3.144 -5.510 1.00 94.19 127 ILE A CA 1
ATOM 1003 C C . ILE A 1 127 ? -2.817 -2.250 -4.279 1.00 94.19 127 ILE A C 1
ATOM 1005 O O . ILE A 1 127 ? -3.583 -2.552 -3.360 1.00 94.19 127 ILE A O 1
ATOM 1009 N N . LEU A 1 128 ? -2.095 -1.131 -4.252 1.00 94.56 128 LEU A N 1
ATOM 1010 C CA . LEU A 1 128 ? -2.016 -0.245 -3.102 1.00 94.56 128 LEU A CA 1
ATOM 1011 C C . LEU A 1 128 ? -3.362 0.408 -2.800 1.00 94.56 128 LEU A C 1
ATOM 1013 O O . LEU A 1 128 ? -3.758 0.456 -1.637 1.00 94.56 128 LEU A O 1
ATOM 1017 N N . PHE A 1 129 ? -4.081 0.894 -3.816 1.00 91.44 129 PHE A N 1
ATOM 1018 C CA . PHE A 1 129 ? -5.348 1.588 -3.591 1.00 91.44 129 PHE A CA 1
ATOM 1019 C C . PHE A 1 129 ? -6.404 0.675 -2.935 1.00 91.44 129 PHE A C 1
ATOM 1021 O O . PHE A 1 129 ? -6.912 1.044 -1.869 1.00 91.44 129 PHE A O 1
ATOM 1028 N N . PRO A 1 130 ? -6.693 -0.536 -3.460 1.00 92.75 130 PRO A N 1
ATOM 1029 C CA . PRO A 1 130 ? -7.612 -1.462 -2.801 1.00 92.75 130 PRO A CA 1
ATOM 1030 C C . PRO A 1 130 ? -7.162 -1.879 -1.396 1.00 92.75 130 PRO A C 1
ATOM 1032 O O . PRO A 1 130 ? -7.989 -1.945 -0.484 1.00 92.75 130 PRO A O 1
ATOM 1035 N N . LEU A 1 131 ? -5.865 -2.134 -1.188 1.00 95.38 131 LEU A N 1
ATOM 1036 C CA . LEU A 1 131 ? -5.344 -2.548 0.119 1.00 95.38 131 LEU A CA 1
ATOM 1037 C C . LEU A 1 131 ? -5.414 -1.433 1.164 1.00 95.38 131 LEU A C 1
ATOM 1039 O O . LEU A 1 131 ? -5.811 -1.696 2.299 1.00 95.38 131 LEU A O 1
ATOM 1043 N N . CYS A 1 132 ? -5.079 -0.196 0.794 1.00 95.56 132 CYS A N 1
ATOM 1044 C CA . CYS A 1 132 ? -5.238 0.969 1.661 1.00 95.56 132 CYS A CA 1
ATOM 1045 C C . CYS A 1 132 ? -6.707 1.190 2.016 1.00 95.56 132 CYS A C 1
ATOM 1047 O O . CYS A 1 132 ? -7.009 1.437 3.180 1.00 95.56 132 CYS A O 1
ATOM 1049 N N . LEU A 1 133 ? -7.625 1.057 1.052 1.00 93.88 133 LEU A N 1
ATOM 1050 C CA . LEU A 1 133 ? -9.060 1.199 1.301 1.00 93.88 133 LEU A CA 1
ATOM 1051 C C . LEU A 1 133 ? -9.570 0.130 2.277 1.00 93.88 133 LEU A C 1
ATOM 1053 O O . LEU A 1 133 ? -10.223 0.452 3.268 1.00 93.88 133 LEU A O 1
ATOM 1057 N N . 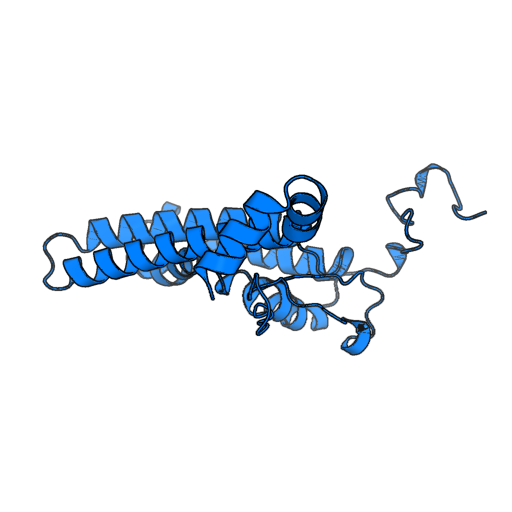VAL A 1 134 ? -9.249 -1.142 2.030 1.00 93.75 134 VAL A N 1
ATOM 1058 C CA . VAL A 1 134 ? -9.644 -2.246 2.914 1.00 93.75 134 VAL A CA 1
ATOM 1059 C C . VAL A 1 134 ? -9.023 -2.085 4.299 1.00 93.75 134 VAL A C 1
ATOM 1061 O O . VAL A 1 134 ? -9.729 -2.183 5.301 1.00 93.75 134 VAL A O 1
ATOM 1064 N N . GLY A 1 135 ? -7.724 -1.799 4.370 1.00 95.50 135 GLY A N 1
ATOM 1065 C CA . GLY A 1 135 ? -7.023 -1.577 5.628 1.00 95.50 135 GLY A CA 1
ATOM 1066 C C . GLY A 1 135 ? -7.616 -0.410 6.421 1.00 95.50 135 GLY A C 1
ATOM 1067 O O . GLY A 1 135 ? -7.893 -0.555 7.612 1.00 95.50 135 GLY A O 1
ATOM 1068 N N . ALA A 1 136 ? -7.934 0.698 5.749 1.00 95.31 136 ALA A N 1
ATOM 1069 C CA . ALA A 1 136 ? -8.603 1.851 6.337 1.00 95.31 136 ALA A CA 1
ATOM 1070 C C . ALA A 1 136 ? -9.973 1.494 6.939 1.00 95.31 136 ALA A C 1
ATOM 1072 O O . ALA A 1 136 ? -10.247 1.829 8.094 1.00 95.31 136 ALA A O 1
ATOM 1073 N N . LEU A 1 137 ? -10.816 0.771 6.195 1.00 93.94 137 LEU A N 1
ATOM 1074 C CA . LEU A 1 137 ? -12.131 0.328 6.673 1.00 93.94 137 LEU A CA 1
ATOM 1075 C C . LEU A 1 137 ? -12.019 -0.608 7.883 1.00 93.94 137 LEU A C 1
ATOM 1077 O O . LEU A 1 137 ? -12.774 -0.469 8.847 1.00 93.94 137 LEU A O 1
ATOM 1081 N N . VAL A 1 138 ? -11.049 -1.527 7.872 1.00 94.38 138 VAL A N 1
ATOM 1082 C CA . VAL A 1 138 ? -10.803 -2.427 9.006 1.00 94.38 138 VAL A CA 1
ATOM 1083 C C . VAL A 1 138 ? -10.320 -1.655 10.235 1.00 94.38 138 VAL A C 1
ATOM 1085 O O . VAL A 1 138 ? -10.774 -1.949 11.339 1.00 94.38 138 VAL A O 1
ATOM 1088 N N . LEU A 1 139 ? -9.454 -0.649 10.072 1.00 95.31 139 LEU A N 1
ATOM 1089 C CA . LEU A 1 139 ? -9.014 0.211 11.176 1.00 95.31 139 LEU A CA 1
ATOM 1090 C C . LEU A 1 139 ? -10.185 0.992 11.790 1.00 95.31 139 LEU A C 1
ATOM 1092 O O . LEU A 1 139 ? -10.297 1.055 13.014 1.00 95.31 139 LEU A O 1
ATOM 1096 N N . VAL A 1 140 ? -11.087 1.539 10.970 1.00 94.75 140 VAL A N 1
ATOM 1097 C CA . VAL A 1 140 ? -12.293 2.240 11.452 1.00 94.75 140 VAL A CA 1
ATOM 1098 C C . VAL A 1 140 ? -13.199 1.298 12.251 1.00 94.75 140 VAL A C 1
ATOM 1100 O O . VAL A 1 140 ? -13.623 1.629 13.361 1.00 94.75 140 VAL A O 1
ATOM 1103 N N . GLU A 1 141 ? -13.454 0.096 11.737 1.00 93.25 141 GLU A N 1
ATOM 1104 C CA . GLU A 1 141 ? -14.250 -0.915 12.440 1.00 93.25 141 GLU A CA 1
ATOM 1105 C C . GLU A 1 141 ? -13.557 -1.381 13.735 1.00 93.25 141 GLU A C 1
ATOM 1107 O O . GLU A 1 141 ? -14.212 -1.563 14.764 1.00 93.25 141 GLU A O 1
ATOM 1112 N N . LEU A 1 142 ? -12.227 -1.524 13.730 1.00 93.44 142 LEU A N 1
ATOM 1113 C CA . LEU A 1 142 ? -11.449 -1.864 14.922 1.00 93.44 142 LEU A CA 1
ATOM 1114 C C . LEU A 1 142 ? -11.612 -0.796 16.012 1.00 93.44 142 LEU A C 1
ATOM 1116 O O . LEU A 1 142 ? -11.844 -1.137 17.175 1.00 93.44 142 LEU A O 1
ATOM 1120 N N . VAL A 1 143 ? -11.560 0.488 15.642 1.00 94.81 143 VAL A N 1
ATOM 1121 C CA . VAL A 1 143 ? -11.826 1.603 16.561 1.00 94.81 143 VAL A CA 1
ATOM 1122 C C . VAL A 1 143 ? -13.244 1.507 17.122 1.00 94.81 143 VAL A C 1
ATOM 1124 O O . VAL A 1 143 ? -13.409 1.569 18.342 1.00 94.81 143 VAL A O 1
ATOM 1127 N N . SER A 1 144 ? -14.247 1.282 16.270 1.00 93.50 144 SER A N 1
ATOM 1128 C CA . SER A 1 144 ? -15.648 1.124 16.682 1.00 93.50 144 SER A CA 1
ATOM 1129 C C . SER A 1 144 ? -15.821 0.003 17.718 1.00 93.50 144 SER A C 1
ATOM 1131 O O . SER A 1 144 ? -16.359 0.221 18.805 1.00 93.50 144 SER A O 1
ATOM 1133 N N . ARG A 1 145 ? -15.247 -1.178 17.461 1.00 91.50 145 ARG A N 1
ATOM 1134 C CA . ARG A 1 145 ? -15.312 -2.352 18.357 1.00 91.50 145 ARG A CA 1
ATOM 1135 C C . ARG A 1 145 ? -14.479 -2.239 19.628 1.00 91.50 145 ARG A C 1
ATOM 1137 O O . ARG A 1 145 ? -14.661 -3.021 20.569 1.00 91.50 145 ARG A O 1
ATOM 1144 N N . SER A 1 146 ? -13.509 -1.334 19.640 1.00 93.06 146 SER A N 1
ATOM 1145 C CA . SER A 1 146 ? -12.725 -1.032 20.833 1.00 93.06 146 SER A CA 1
ATOM 1146 C C . SER A 1 146 ? -13.467 -0.100 21.793 1.00 93.06 146 SER A C 1
ATOM 1148 O O . SER A 1 146 ? -13.075 -0.017 22.952 1.00 93.06 146 SER A O 1
ATOM 1150 N N . SER A 1 147 ? -14.543 0.565 21.350 1.00 92.81 147 SER A N 1
ATOM 1151 C CA . SER A 1 147 ? -15.290 1.526 22.165 1.00 92.81 147 SER A CA 1
ATOM 1152 C C . SER A 1 147 ? -15.772 0.915 23.487 1.00 92.81 147 SER A C 1
ATOM 1154 O O . SER A 1 147 ? -16.243 -0.220 23.531 1.00 92.81 147 SER A O 1
ATOM 1156 N N . GLY A 1 148 ? -15.603 1.660 24.583 1.00 92.00 148 GLY A N 1
ATOM 1157 C CA . GLY A 1 148 ? -15.939 1.217 25.942 1.00 92.00 148 GLY A CA 1
ATOM 1158 C C . GLY A 1 148 ? -14.919 0.281 26.606 1.00 92.00 148 GLY A C 1
ATOM 1159 O O . GLY A 1 148 ? -15.089 -0.059 27.772 1.00 92.00 148 GLY A O 1
ATOM 1160 N N . LYS A 1 149 ? -13.845 -0.121 25.913 1.00 94.12 149 LYS A N 1
ATOM 1161 C CA . LYS A 1 149 ? -12.775 -0.956 26.483 1.00 94.12 149 LYS A CA 1
ATOM 1162 C C . LYS A 1 149 ? -11.621 -0.098 27.019 1.00 94.12 149 LYS A C 1
ATOM 1164 O O . LYS A 1 149 ? -11.349 0.964 26.457 1.00 94.12 149 LYS A O 1
ATOM 1169 N N . PRO A 1 150 ? -10.864 -0.565 28.032 1.00 94.31 150 PRO A N 1
ATOM 1170 C CA . PRO A 1 150 ? -9.761 0.208 28.621 1.00 94.31 150 PRO A CA 1
ATOM 1171 C C . PRO A 1 150 ? -8.657 0.566 27.610 1.00 94.31 150 PRO A C 1
ATOM 1173 O O . PRO A 1 150 ? -7.978 1.577 27.753 1.00 94.31 150 PRO A O 1
ATOM 1176 N N . TYR A 1 151 ? -8.504 -0.221 26.541 1.00 93.19 151 TYR A N 1
ATOM 1177 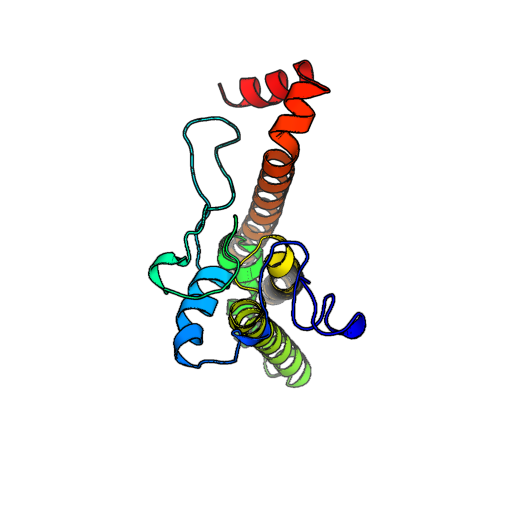C CA . TYR A 1 151 ? -7.519 0.013 25.484 1.00 93.19 151 TYR A CA 1
ATOM 1178 C C . TYR A 1 151 ? -8.042 0.833 24.285 1.00 93.19 151 TYR A C 1
ATOM 1180 O O . TYR A 1 151 ? -7.295 1.043 23.330 1.00 93.19 151 TYR A O 1
ATOM 1188 N N . ALA A 1 152 ? -9.290 1.321 24.308 1.00 95.31 152 ALA A N 1
ATOM 1189 C CA . ALA A 1 152 ? -9.914 2.027 23.178 1.00 95.31 152 ALA A CA 1
ATOM 1190 C C . ALA A 1 152 ? -9.120 3.254 22.706 1.00 95.31 152 ALA A C 1
ATOM 1192 O O . ALA A 1 152 ? -9.022 3.523 21.509 1.00 95.31 152 ALA A O 1
ATOM 1193 N N . VAL A 1 153 ? -8.540 3.996 23.655 1.00 96.12 153 VAL A N 1
ATOM 1194 C CA . VAL A 1 153 ? -7.738 5.195 23.371 1.00 96.12 153 VAL A CA 1
ATOM 1195 C C . VAL A 1 153 ? -6.499 4.838 22.549 1.00 96.12 153 VAL A C 1
ATOM 1197 O O . VAL A 1 153 ? -6.216 5.503 21.558 1.00 96.12 153 VAL A O 1
ATOM 1200 N N . HIS A 1 154 ? -5.818 3.745 22.898 1.00 95.31 154 HIS A N 1
ATOM 1201 C CA . HIS A 1 154 ? -4.621 3.273 22.200 1.00 95.31 154 HIS A CA 1
ATOM 1202 C C . HIS A 1 154 ? -4.946 2.799 20.780 1.00 95.31 154 HIS A C 1
ATOM 1204 O O . HIS A 1 154 ? -4.237 3.147 19.841 1.00 95.31 154 HIS A O 1
ATOM 1210 N N . VAL A 1 155 ? -6.054 2.069 20.602 1.00 95.12 155 VAL A N 1
ATOM 1211 C CA . VAL A 1 155 ? -6.520 1.624 19.276 1.00 95.12 155 VAL A CA 1
ATOM 1212 C C . VAL A 1 155 ? -6.865 2.819 18.389 1.00 95.12 155 VAL A C 1
ATOM 1214 O O . VAL A 1 155 ? -6.477 2.862 17.224 1.00 95.12 155 VAL A O 1
ATOM 1217 N N . ARG A 1 156 ? -7.555 3.820 18.945 1.00 95.94 156 ARG A N 1
ATOM 1218 C CA . ARG A 1 156 ? -7.898 5.050 18.227 1.00 95.94 156 ARG A CA 1
ATOM 1219 C C . ARG A 1 156 ? -6.655 5.839 17.832 1.00 95.94 156 ARG A C 1
ATOM 1221 O O . ARG A 1 156 ? -6.555 6.251 16.682 1.00 95.94 156 ARG A O 1
ATOM 1228 N N . ALA A 1 157 ? -5.712 6.022 18.755 1.00 96.81 157 ALA A N 1
ATOM 1229 C CA . ALA A 1 157 ? -4.449 6.695 18.475 1.00 96.81 157 ALA A CA 1
ATOM 1230 C C . ALA A 1 157 ? -3.660 5.966 17.377 1.00 96.81 157 ALA A C 1
ATOM 1232 O O . ALA A 1 157 ? -3.245 6.598 16.411 1.00 96.81 157 ALA A O 1
ATOM 1233 N N . ALA A 1 158 ? -3.530 4.639 17.467 1.00 96.00 158 ALA A N 1
ATOM 1234 C CA . ALA A 1 158 ? -2.850 3.832 16.458 1.00 96.00 158 ALA A CA 1
ATOM 1235 C C . ALA A 1 158 ? -3.504 3.960 15.073 1.00 96.00 158 ALA A C 1
ATOM 1237 O O . ALA A 1 158 ? -2.797 4.150 14.085 1.00 96.00 158 ALA A O 1
ATOM 1238 N N . ALA A 1 159 ? -4.839 3.922 14.991 1.00 96.38 159 ALA A N 1
ATOM 1239 C CA . ALA A 1 159 ? -5.557 4.108 13.732 1.00 96.38 159 ALA A CA 1
ATOM 1240 C C . ALA A 1 159 ? -5.308 5.501 13.126 1.00 96.38 159 ALA A C 1
ATOM 1242 O O . ALA A 1 159 ? -4.993 5.597 11.941 1.00 96.38 159 ALA A O 1
ATOM 1243 N N . TRP A 1 160 ? -5.375 6.570 13.931 1.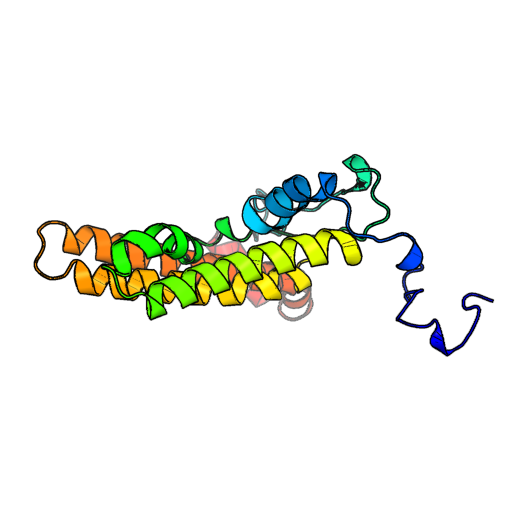00 96.62 160 TRP A N 1
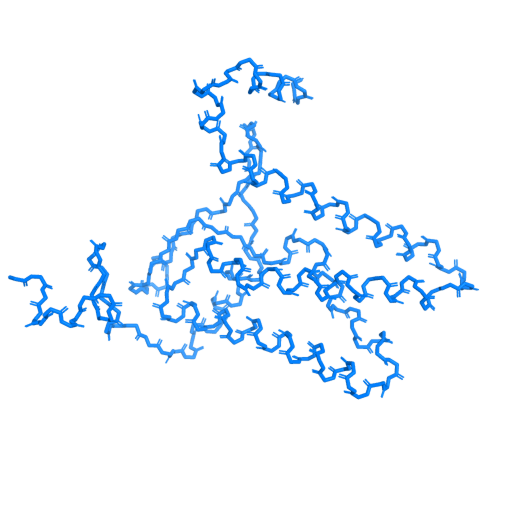ATOM 1244 C CA . TRP A 1 160 ? -5.060 7.930 13.472 1.00 96.62 160 TRP A CA 1
ATOM 1245 C C . TRP A 1 160 ? -3.617 8.067 12.993 1.00 96.62 160 TRP A C 1
ATOM 1247 O O . TRP A 1 160 ? -3.388 8.655 11.940 1.00 96.62 160 TRP A O 1
ATOM 1257 N N . ILE A 1 161 ? -2.659 7.493 13.723 1.00 97.44 161 ILE A N 1
ATOM 1258 C CA . ILE A 1 161 ? -1.246 7.488 13.331 1.00 97.44 161 ILE A CA 1
ATOM 1259 C C . ILE A 1 161 ? -1.074 6.753 11.999 1.00 97.44 161 ILE A C 1
ATOM 1261 O O . ILE A 1 161 ? -0.429 7.281 11.099 1.00 97.44 161 ILE A O 1
ATOM 1265 N N . CYS A 1 162 ? -1.690 5.579 11.829 1.00 97.69 162 CYS A N 1
ATOM 1266 C CA . CYS A 1 162 ? -1.571 4.812 10.590 1.00 97.69 162 CYS A CA 1
ATOM 1267 C C . CYS A 1 162 ? -2.125 5.582 9.381 1.00 97.69 162 CYS A C 1
ATOM 1269 O O . CYS A 1 162 ? -1.477 5.647 8.335 1.00 97.69 162 CYS A O 1
ATOM 1271 N N . MET A 1 163 ? -3.300 6.197 9.528 1.00 96.88 163 MET A N 1
ATOM 1272 C CA . MET A 1 163 ? -3.922 7.005 8.473 1.00 96.88 163 MET A CA 1
ATOM 1273 C C . MET A 1 163 ? -3.104 8.264 8.174 1.00 96.88 163 MET A C 1
ATOM 1275 O O . MET A 1 163 ? -2.818 8.550 7.014 1.00 96.88 163 MET A O 1
ATOM 1279 N N . GLY A 1 164 ? -2.685 8.989 9.215 1.00 97.12 164 GLY A N 1
ATOM 1280 C CA . GLY A 1 164 ? -1.895 10.211 9.089 1.00 97.12 164 GLY A CA 1
ATOM 1281 C C . GLY A 1 164 ? -0.558 9.960 8.399 1.00 97.12 164 GLY A C 1
ATOM 1282 O O . GLY A 1 164 ? -0.239 10.639 7.429 1.00 97.12 164 GLY A O 1
ATOM 1283 N N . LEU A 1 165 ? 0.183 8.932 8.825 1.00 96.56 165 LEU A N 1
ATOM 1284 C CA . LEU A 1 165 ? 1.437 8.537 8.180 1.00 96.56 165 LEU A CA 1
ATOM 1285 C C . LEU A 1 165 ? 1.226 8.112 6.726 1.00 96.56 165 LEU A C 1
ATOM 1287 O O . LEU A 1 165 ? 2.020 8.481 5.872 1.00 96.56 165 LEU A O 1
ATOM 1291 N N . THR A 1 166 ? 0.143 7.395 6.422 1.00 96.56 166 THR A N 1
ATOM 1292 C CA . THR A 1 166 ? -0.183 7.005 5.039 1.00 96.56 166 THR A CA 1
ATOM 1293 C C . THR A 1 166 ? -0.383 8.229 4.147 1.00 96.56 166 THR A C 1
ATOM 1295 O O . THR A 1 166 ? 0.172 8.276 3.053 1.00 96.56 166 THR A O 1
ATOM 1298 N N . VAL A 1 167 ? -1.131 9.234 4.615 1.00 95.38 167 VAL A N 1
ATOM 1299 C CA . VAL A 1 167 ? -1.351 10.487 3.873 1.00 95.38 167 VAL A CA 1
ATOM 1300 C C . VAL A 1 167 ? -0.049 11.271 3.715 1.00 95.38 167 VAL A C 1
ATOM 1302 O O . VAL A 1 167 ? 0.227 11.766 2.625 1.00 95.38 167 VAL A O 1
ATOM 1305 N N . LEU A 1 168 ? 0.771 11.353 4.767 1.00 93.19 168 LEU A N 1
ATOM 1306 C CA . LEU A 1 168 ? 2.069 12.032 4.717 1.00 93.19 168 LEU A CA 1
ATOM 1307 C C . LEU A 1 168 ? 3.025 11.365 3.719 1.00 93.19 168 LEU A C 1
ATOM 1309 O O . LEU A 1 168 ? 3.617 12.057 2.897 1.00 93.19 168 LEU A O 1
ATOM 1313 N N . ILE A 1 169 ? 3.133 10.034 3.748 1.00 93.31 169 ILE A N 1
ATOM 1314 C CA . ILE A 1 169 ? 3.966 9.256 2.818 1.00 93.31 169 ILE A CA 1
ATOM 1315 C C . ILE A 1 169 ? 3.459 9.417 1.383 1.00 93.31 169 ILE A C 1
ATOM 1317 O O . ILE A 1 169 ? 4.245 9.707 0.486 1.00 93.31 169 ILE A O 1
ATOM 1321 N N . ALA A 1 170 ? 2.150 9.274 1.153 1.00 92.00 170 ALA A N 1
ATOM 1322 C CA . ALA A 1 170 ? 1.568 9.459 -0.175 1.00 92.00 170 ALA A CA 1
ATOM 1323 C C . ALA A 1 170 ? 1.820 10.878 -0.711 1.00 92.00 170 ALA A C 1
ATOM 1325 O O . ALA A 1 170 ? 2.204 11.038 -1.867 1.00 92.00 170 ALA A O 1
ATOM 1326 N N . GLY A 1 171 ? 1.667 11.899 0.136 1.00 90.56 171 GLY A N 1
ATOM 1327 C CA . GLY A 1 171 ? 1.978 13.285 -0.209 1.00 90.56 171 GLY A CA 1
ATOM 1328 C C . GLY A 1 171 ? 3.454 13.497 -0.547 1.00 90.56 171 GLY A C 1
ATOM 1329 O O . GLY A 1 171 ? 3.757 14.150 -1.542 1.00 90.56 171 GLY A O 1
ATOM 1330 N N . ALA A 1 172 ? 4.366 12.902 0.228 1.00 89.88 172 ALA A N 1
ATOM 1331 C CA . ALA A 1 172 ? 5.803 12.968 -0.033 1.00 89.88 172 ALA A CA 1
ATOM 1332 C C . ALA A 1 172 ? 6.175 12.328 -1.379 1.00 89.88 172 ALA A C 1
ATOM 1334 O O . ALA A 1 172 ? 6.944 12.910 -2.134 1.00 89.88 172 ALA A O 1
ATOM 1335 N N . LEU A 1 173 ? 5.578 11.183 -1.724 1.00 89.50 173 LEU A N 1
ATOM 1336 C CA . LEU A 1 173 ? 5.828 10.509 -3.003 1.00 89.50 173 LEU A CA 1
ATOM 1337 C C . LEU A 1 173 ? 5.244 11.266 -4.201 1.00 89.50 173 LEU A C 1
ATOM 1339 O O . LEU A 1 173 ? 5.853 11.283 -5.266 1.00 89.50 173 LEU A O 1
ATOM 1343 N N . ILE A 1 174 ? 4.077 11.901 -4.041 1.00 88.25 174 ILE A N 1
ATOM 1344 C CA . ILE A 1 174 ? 3.520 12.791 -5.073 1.00 88.25 174 ILE A CA 1
ATOM 1345 C C . ILE A 1 174 ? 4.460 13.977 -5.296 1.00 88.25 174 ILE A C 1
ATOM 1347 O O . ILE A 1 174 ? 4.714 14.353 -6.438 1.00 88.25 174 ILE A O 1
ATOM 1351 N N . PHE A 1 175 ? 4.989 14.551 -4.212 1.00 87.06 175 PHE A N 1
ATOM 1352 C CA . PHE A 1 175 ? 5.951 15.639 -4.298 1.00 87.06 175 PHE A CA 1
ATOM 1353 C C . PHE A 1 175 ? 7.251 15.195 -4.979 1.00 87.06 175 PHE A C 1
ATOM 1355 O O . PHE A 1 175 ? 7.708 15.890 -5.878 1.00 87.06 175 PHE A O 1
ATOM 1362 N N . ASP A 1 176 ? 7.818 14.046 -4.598 1.00 87.62 176 ASP A N 1
ATOM 1363 C CA . ASP A 1 176 ? 9.029 13.478 -5.210 1.00 87.62 176 ASP A CA 1
ATOM 1364 C C . ASP A 1 176 ? 8.855 13.254 -6.718 1.00 87.62 176 ASP A C 1
ATOM 1366 O O . ASP A 1 176 ? 9.693 13.680 -7.510 1.00 87.62 176 ASP A O 1
ATOM 1370 N N . ASN A 1 177 ? 7.708 12.708 -7.134 1.00 86.50 177 ASN A N 1
ATOM 1371 C CA . ASN A 1 177 ? 7.399 12.485 -8.547 1.00 86.50 177 ASN A CA 1
ATOM 1372 C C . ASN A 1 177 ? 7.363 13.783 -9.380 1.00 86.50 177 ASN A C 1
ATOM 1374 O O . ASN A 1 177 ? 7.686 13.761 -10.564 1.00 86.50 177 ASN A O 1
ATOM 1378 N N . GLU A 1 178 ? 6.976 14.911 -8.777 1.00 87.12 178 GLU A N 1
ATOM 1379 C CA . GLU A 1 178 ? 6.864 16.218 -9.445 1.00 87.12 178 GLU A CA 1
ATOM 1380 C C . GLU A 1 178 ? 7.995 17.193 -9.074 1.00 87.12 178 GLU A C 1
ATOM 1382 O O . GLU A 1 178 ? 7.995 18.344 -9.519 1.00 87.12 178 GLU A O 1
ATOM 1387 N N . ALA A 1 179 ? 8.974 16.764 -8.271 1.00 84.00 179 ALA A N 1
ATOM 1388 C CA . ALA A 1 179 ? 9.972 17.637 -7.657 1.00 84.00 179 ALA A CA 1
ATOM 1389 C C . ALA A 1 179 ? 10.754 18.452 -8.698 1.00 84.00 179 ALA A C 1
ATOM 1391 O O . ALA A 1 179 ? 10.916 19.667 -8.551 1.00 84.00 179 ALA A O 1
ATOM 1392 N N . ASP A 1 180 ? 11.174 17.812 -9.791 1.00 85.25 180 ASP A N 1
ATOM 1393 C CA . ASP A 1 180 ? 11.872 18.478 -10.891 1.00 85.25 180 ASP A CA 1
ATOM 1394 C C . ASP A 1 180 ? 10.986 19.487 -11.627 1.00 85.25 180 ASP A C 1
ATOM 1396 O O . ASP A 1 180 ? 11.430 20.596 -11.936 1.00 85.25 180 ASP A O 1
ATOM 1400 N N . SER A 1 181 ? 9.719 19.143 -11.860 1.00 88.12 181 SER A N 1
ATOM 1401 C CA . SER A 1 181 ? 8.747 20.035 -12.498 1.00 88.12 181 SER A CA 1
ATOM 1402 C C . SER A 1 181 ? 8.494 21.277 -11.639 1.00 88.12 181 SER A C 1
ATOM 1404 O O . SER A 1 181 ? 8.515 22.403 -12.141 1.00 88.12 181 SER A O 1
ATOM 1406 N N . ILE A 1 182 ? 8.336 21.098 -10.323 1.00 87.62 182 ILE A N 1
ATOM 1407 C CA . ILE A 1 182 ? 8.155 22.195 -9.364 1.00 87.62 182 ILE A CA 1
ATOM 1408 C C . ILE A 1 182 ? 9.421 23.052 -9.290 1.00 87.62 182 ILE A C 1
ATOM 1410 O O . ILE A 1 182 ? 9.328 24.278 -9.297 1.00 87.62 182 ILE A O 1
ATOM 1414 N N . ARG A 1 183 ? 10.610 22.442 -9.271 1.00 87.38 183 ARG A N 1
ATOM 1415 C CA . ARG A 1 183 ? 11.887 23.167 -9.258 1.00 87.38 183 ARG A CA 1
ATOM 1416 C C . ARG A 1 183 ? 12.057 24.054 -10.493 1.00 87.38 183 ARG A C 1
ATOM 1418 O O . ARG A 1 183 ? 12.516 25.187 -10.360 1.00 87.38 183 ARG A O 1
ATOM 1425 N N . LEU A 1 184 ? 11.680 23.559 -11.673 1.00 91.50 184 LEU A N 1
ATOM 1426 C CA . LEU A 1 184 ? 11.815 24.285 -12.939 1.00 91.50 184 LEU A CA 1
ATOM 1427 C C . LEU A 1 184 ? 10.746 25.374 -13.115 1.00 91.50 184 LEU A C 1
ATOM 1429 O O . LEU A 1 184 ? 11.069 26.481 -13.541 1.00 91.50 184 LEU A O 1
ATOM 1433 N N . ASN A 1 185 ? 9.489 25.087 -12.766 1.00 94.38 185 ASN A N 1
ATOM 1434 C CA . ASN A 1 185 ? 8.359 25.988 -13.022 1.00 94.38 185 ASN A CA 1
ATOM 1435 C C . ASN A 1 185 ? 8.034 26.926 -11.844 1.00 94.38 185 ASN A C 1
ATOM 1437 O O . ASN A 1 185 ? 7.449 27.990 -12.041 1.00 94.38 185 ASN A O 1
ATOM 1441 N N . ALA A 1 186 ? 8.405 26.557 -10.615 1.00 92.56 186 ALA A N 1
ATOM 1442 C CA . ALA A 1 186 ? 8.103 27.294 -9.387 1.00 92.56 186 ALA A CA 1
ATOM 1443 C C . ALA A 1 186 ? 9.257 27.220 -8.354 1.00 92.56 186 ALA A C 1
ATOM 1445 O O . ALA A 1 186 ? 9.056 26.781 -7.216 1.00 92.56 186 ALA A O 1
ATOM 1446 N N . PRO A 1 187 ? 10.467 27.717 -8.680 1.00 90.44 187 PRO A N 1
ATOM 1447 C CA . PRO A 1 187 ? 11.662 27.548 -7.843 1.00 90.44 187 PRO A CA 1
ATOM 1448 C C . PRO A 1 187 ? 11.530 28.145 -6.433 1.00 90.44 187 PRO A C 1
ATOM 1450 O O . PRO A 1 187 ? 12.096 27.617 -5.481 1.00 90.44 187 PRO A O 1
ATOM 1453 N N . ARG A 1 188 ? 10.748 29.224 -6.264 1.00 91.62 188 ARG A N 1
ATOM 1454 C CA . ARG A 1 188 ? 10.477 29.816 -4.939 1.00 91.62 188 ARG A CA 1
ATOM 1455 C C . ARG A 1 188 ? 9.662 28.886 -4.038 1.00 91.62 188 ARG A C 1
ATOM 1457 O O . ARG A 1 188 ? 9.906 28.856 -2.837 1.00 91.62 188 ARG A O 1
ATOM 1464 N N . LEU A 1 189 ? 8.707 28.149 -4.610 1.00 88.12 189 LEU A N 1
ATOM 1465 C CA . LEU A 1 189 ? 7.892 27.181 -3.877 1.00 88.12 189 LEU A CA 1
ATOM 1466 C C . LEU A 1 189 ? 8.743 25.978 -3.465 1.00 88.12 189 LEU A C 1
ATOM 1468 O O . LEU A 1 189 ? 8.687 25.562 -2.313 1.00 88.12 189 LEU A O 1
ATOM 1472 N N . PHE A 1 190 ? 9.576 25.474 -4.380 1.00 87.44 190 PHE A N 1
ATOM 1473 C CA . PHE A 1 190 ? 10.517 24.397 -4.075 1.00 87.44 190 PHE A CA 1
ATOM 1474 C C . PHE A 1 190 ? 11.475 24.789 -2.941 1.00 87.44 190 PHE A C 1
ATOM 1476 O O . PHE A 1 190 ? 11.595 24.062 -1.961 1.00 87.44 190 PHE A O 1
ATOM 1483 N N . ALA A 1 191 ? 12.081 25.979 -3.023 1.00 88.12 191 ALA A N 1
ATOM 1484 C CA . ALA A 1 191 ? 12.982 26.488 -1.990 1.00 88.12 191 ALA A CA 1
ATOM 1485 C C . ALA A 1 191 ? 12.282 26.693 -0.635 1.00 88.12 191 ALA A C 1
ATOM 1487 O O . ALA A 1 191 ? 12.901 26.495 0.405 1.00 88.12 191 ALA A O 1
ATOM 1488 N N . LEU A 1 192 ? 11.000 27.078 -0.621 1.00 89.69 192 LEU A N 1
ATOM 1489 C CA . LEU A 1 192 ? 10.217 27.179 0.614 1.00 89.69 192 LEU A CA 1
ATOM 1490 C C . LEU A 1 192 ? 10.085 25.815 1.299 1.00 89.69 192 LEU A C 1
ATOM 1492 O O . LEU A 1 192 ? 10.298 25.726 2.506 1.00 89.69 192 LEU A O 1
ATOM 1496 N N . PHE A 1 193 ? 9.771 24.764 0.536 1.00 86.12 193 PHE A N 1
ATOM 1497 C CA . PHE A 1 193 ? 9.703 23.407 1.072 1.00 86.12 193 PHE A CA 1
ATOM 1498 C C . PHE A 1 193 ? 11.071 22.889 1.503 1.00 86.12 193 PHE A C 1
ATOM 1500 O O . PHE A 1 193 ? 11.182 22.346 2.591 1.00 86.12 193 PHE A O 1
ATOM 1507 N N . GLU A 1 194 ? 12.120 23.107 0.712 1.00 86.56 194 GLU A N 1
ATOM 1508 C CA . GLU A 1 194 ? 13.477 22.700 1.082 1.00 86.56 194 GLU A CA 1
ATOM 1509 C C . GLU A 1 194 ? 13.939 23.380 2.387 1.00 86.56 194 GLU A C 1
ATOM 1511 O O . GLU A 1 194 ? 14.483 22.723 3.272 1.00 86.56 194 GLU A O 1
ATOM 1516 N N . ASN A 1 195 ? 13.666 24.680 2.548 1.00 88.25 195 ASN A N 1
ATOM 1517 C CA . ASN A 1 195 ? 14.037 25.445 3.743 1.00 88.25 195 ASN A CA 1
ATOM 1518 C C . ASN A 1 195 ? 13.228 25.074 4.993 1.00 88.25 195 ASN A C 1
ATOM 1520 O O . ASN A 1 195 ? 13.705 25.314 6.094 1.00 88.25 195 ASN A O 1
ATOM 1524 N N . LEU A 1 196 ? 12.030 24.494 4.857 1.00 85.06 196 LEU A N 1
ATOM 1525 C CA . LEU A 1 196 ? 11.276 23.955 6.000 1.00 85.06 196 LEU A CA 1
ATOM 1526 C C . LEU A 1 196 ? 12.009 22.794 6.691 1.00 85.06 196 LEU A C 1
ATOM 1528 O O . LEU A 1 196 ? 11.709 22.496 7.845 1.00 85.06 196 LEU A O 1
ATOM 1532 N N . PHE A 1 197 ? 12.945 22.145 5.991 1.00 77.44 197 PHE A N 1
ATOM 1533 C CA . PHE A 1 197 ? 13.696 20.988 6.477 1.00 77.44 197 PHE A CA 1
ATOM 1534 C C . PHE A 1 197 ? 15.202 21.257 6.658 1.00 77.44 197 PHE A C 1
ATOM 1536 O O . PHE A 1 197 ? 15.950 20.310 6.908 1.00 77.44 197 PHE A O 1
ATOM 1543 N N . ARG A 1 198 ? 15.645 22.515 6.528 1.00 68.38 198 ARG A N 1
ATOM 1544 C CA . ARG A 1 198 ? 17.002 22.974 6.877 1.00 68.38 198 ARG A CA 1
ATOM 1545 C C . ARG A 1 198 ? 17.009 23.607 8.262 1.00 68.38 198 ARG A C 1
ATOM 1547 O O . ARG A 1 198 ? 18.001 23.372 8.984 1.00 68.38 198 ARG A O 1
#

pLDDT: mean 86.23, std 10.77, range [55.41, 97.69]

Radius of gyration: 20.41 Å; chains: 1; bounding box: 40×50×68 Å

Secondary structure (DSSP, 8-state):
---SSGGGBTTTB-TTS-BGGG----GGGHHHHHIIIII-PPEE-SSTT-EEPBP--GGGGT--S-B-SB--GGGSGGGGGGGGHHHHHTT-HHHHHHHHHHHHHHHHHHHHHHHHT-B-HHHHHHHHHHHHHHHHHHHHHHHHHHTTSTTHHHHHHHHHHHHHHHHHHHHHHHHHHHHHHHHHH-HHHHHHHHHTT-

Sequence (198 aa):
VRFGSPFDFGITRQLTGYDMSYCGYELYKFFPAMFHYFVQPFSFSGIFPFVSPSDLSLGAYRSYQYSYLSYGALNFPAVWGVFAALPVTGGDRVKRGTYISAVAAAVFVAFTDFCLGGVHLRYMGDILFPLCLVGALVLVELVSRSSGKPYAVHVRAAAWICMGLTVLIAGALIFDNEADSIRLNAPRLFALFENLFR